Protein AF-F6R0X3-F1 (afdb_monomer_lite)

Sequence (182 aa):
MDVDGDGVISMYEMEFFYEDQMRKLEQLDIEPLPFEDCVCQMLDMVKPINRDHVTLKDLKQCKMAHVFFDTFFNVEKYLDNEQKDPFAPQKDADALLNEPSDWEKYAADEYEVLVAEEQANDHQMSLDMSYDDDIDPLLEVELKNLGLNQDRPLAEEKENNNVLETGDILEKNAEVAKGLTT

Organism: Ciona intestinalis (NCBI:txid7719)

Foldsee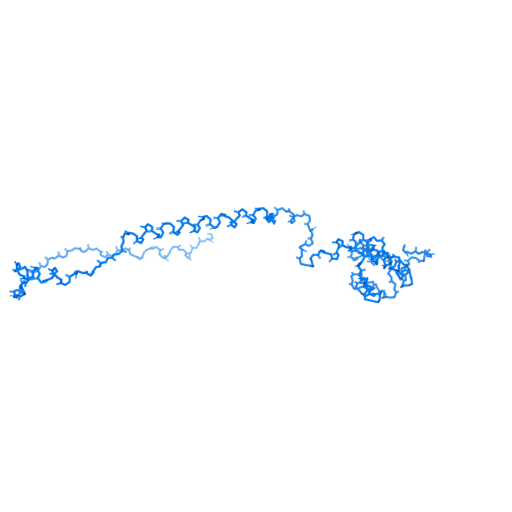k 3Di:
DPPVPPQKAFLVNLVVLQVVLCVVCVVVVHHDDDSVVVLVVLCVQLVAPDSRIHGPVSCVVSVVVVQVVCNRHNNVVVVVVVPDDPPPPPPPVPVPPDDDDPVSVVVVVVVVVVVVVVVVVVVVVVVVPDDDPDDDVVVVVVCVVVVPDDDDDDDDDDDDDDDDDDDDDDPDPPPPPPDDPD

Secondary structure (DSSP, 8-state):
--SS-SSEEEHHHHHHHHHHHHHHHHHTT--PPPHHHHHHHHHHHH--SSTTEEEHHHHHHHS-HHHHHHHHH-HHHHHHHHTS-TTSPP--TTGGGSSPPHHHHHHHHHHHHHHHHHHHHHHHHHHTTS------HHHHHHHHHTT----------------------SSSSSSSTTS---

Radius of gyration: 41.95 Å; chains: 1; bounding box: 46×71×115 Å

InterPro domains:
  IPR002048 EF-hand domain [PS50222] (1-24)
  IPR011992 EF-hand domain pair [SSF47473] (1-83)
  IPR018247 EF-Hand 1, calcium-binding site [PS00018] (2-14)

pLDDT: mean 73.91, std 21.57, range [31.56, 96.5]

Structure (mmCIF, N/CA/C/O backbone):
data_AF-F6R0X3-F1
#
_entry.id   AF-F6R0X3-F1
#
loop_
_atom_site.group_PDB
_atom_site.id
_atom_site.type_symbol
_atom_site.label_atom_id
_atom_site.label_alt_id
_atom_site.label_comp_id
_atom_site.label_asym_id
_atom_site.label_entity_id
_atom_site.label_seq_id
_atom_site.pdbx_PDB_ins_code
_atom_site.Cartn_x
_atom_site.Cartn_y
_atom_site.Cartn_z
_atom_site.occupancy
_atom_site.B_iso_or_equiv
_atom_site.auth_seq_id
_atom_site.auth_comp_id
_atom_site.auth_asym_id
_atom_site.auth_atom_id
_atom_site.pdbx_PDB_model_num
ATOM 1 N N . MET A 1 1 ? 3.182 -0.615 14.603 1.00 90.50 1 MET A N 1
ATOM 2 C CA . MET A 1 1 ? 2.080 0.048 13.882 1.00 90.50 1 MET A CA 1
ATOM 3 C C . MET A 1 1 ? 1.091 0.586 14.879 1.00 90.50 1 MET A C 1
ATOM 5 O O . MET A 1 1 ? 0.871 1.774 14.841 1.00 90.50 1 MET A O 1
ATOM 9 N N . ASP A 1 2 ? 0.600 -0.245 15.792 1.00 94.00 2 ASP A N 1
ATOM 10 C CA . ASP A 1 2 ? -0.019 0.224 17.034 1.00 94.00 2 ASP A CA 1
ATOM 11 C C . ASP A 1 2 ? 1.092 0.781 17.957 1.00 94.00 2 ASP A C 1
ATOM 13 O O . ASP A 1 2 ? 1.984 0.031 18.374 1.00 94.00 2 ASP A O 1
ATOM 17 N N . VAL A 1 3 ? 1.158 2.106 18.106 1.00 93.38 3 VAL A N 1
ATOM 18 C CA . VAL A 1 3 ? 2.207 2.843 18.836 1.00 93.38 3 VAL A CA 1
ATOM 19 C C . VAL A 1 3 ? 1.820 3.032 20.298 1.00 93.38 3 VAL A C 1
ATOM 21 O O . VAL A 1 3 ? 2.700 3.017 21.165 1.00 93.38 3 VAL A O 1
ATOM 24 N N . ASP A 1 4 ? 0.532 3.209 20.579 1.00 94.56 4 ASP A N 1
ATOM 25 C CA . ASP A 1 4 ? 0.020 3.422 21.932 1.00 94.56 4 ASP A CA 1
ATOM 26 C C . ASP A 1 4 ? -0.379 2.117 22.649 1.00 94.56 4 ASP A C 1
ATOM 28 O O . ASP A 1 4 ? -0.480 2.092 23.881 1.00 94.56 4 ASP A O 1
ATOM 32 N N . GLY A 1 5 ? -0.464 1.010 21.914 1.00 94.44 5 GLY A N 1
ATOM 33 C CA . GLY A 1 5 ? -0.709 -0.335 22.417 1.00 94.44 5 GLY A CA 1
ATOM 34 C C . GLY A 1 5 ? -2.171 -0.597 22.765 1.00 94.44 5 GLY A C 1
ATOM 35 O O . GLY A 1 5 ? -2.436 -1.472 23.599 1.00 94.44 5 GLY A O 1
ATOM 36 N N . ASP A 1 6 ? -3.112 0.161 22.201 1.00 94.94 6 ASP A N 1
ATOM 37 C CA . ASP A 1 6 ? -4.539 0.030 22.498 1.00 94.94 6 ASP A CA 1
ATOM 38 C C . ASP A 1 6 ? -5.213 -1.161 21.776 1.00 94.94 6 ASP A C 1
ATOM 40 O O . ASP A 1 6 ? -6.348 -1.542 22.092 1.00 94.94 6 ASP A O 1
ATOM 44 N N . GLY A 1 7 ? -4.474 -1.832 20.885 1.00 94.00 7 GLY A N 1
ATOM 45 C CA . GLY A 1 7 ? -4.904 -3.008 20.138 1.00 94.00 7 GLY A CA 1
ATOM 46 C C . GLY A 1 7 ? -5.628 -2.686 18.831 1.00 94.00 7 GLY A C 1
ATOM 47 O O . GLY A 1 7 ? -6.086 -3.619 18.149 1.00 94.00 7 GLY A O 1
ATOM 48 N N . VAL A 1 8 ? -5.729 -1.408 18.469 1.00 96.06 8 VAL A N 1
ATOM 49 C CA . VAL A 1 8 ? -6.211 -0.950 17.172 1.00 96.06 8 VAL A CA 1
ATOM 50 C C . VAL A 1 8 ? -5.117 -0.164 16.450 1.00 96.06 8 VAL A C 1
ATOM 52 O O . VAL A 1 8 ? -4.125 0.250 17.023 1.00 96.06 8 VAL A O 1
ATOM 55 N N . ILE A 1 9 ? -5.253 -0.048 15.135 1.00 96.50 9 ILE A N 1
ATOM 56 C CA . ILE A 1 9 ? -4.431 0.830 14.310 1.00 96.50 9 ILE A CA 1
ATOM 57 C C . ILE A 1 9 ? -5.375 1.910 13.808 1.00 96.50 9 ILE A C 1
ATOM 59 O O . ILE A 1 9 ? -6.241 1.649 12.964 1.00 96.50 9 ILE A O 1
ATOM 63 N N . SER A 1 10 ? -5.244 3.096 14.378 1.00 95.62 10 SER A N 1
ATOM 64 C CA . SER A 1 10 ? -6.018 4.281 14.030 1.00 95.62 10 SER A CA 1
ATOM 65 C C . SER A 1 10 ? -5.524 4.923 12.729 1.00 95.62 10 SER A C 1
ATOM 67 O O . SER A 1 10 ? -4.414 4.661 12.260 1.00 95.62 10 SER A O 1
ATOM 69 N N . MET A 1 11 ? -6.335 5.817 12.153 1.00 94.06 11 MET A N 1
ATOM 70 C CA . MET A 1 11 ? -5.917 6.609 10.988 1.00 94.06 11 MET A CA 1
ATOM 71 C C . MET A 1 11 ? -4.664 7.442 11.269 1.00 94.06 11 MET A C 1
ATOM 73 O O . MET A 1 11 ? -3.799 7.535 10.409 1.00 94.06 11 MET A O 1
ATOM 77 N N . TYR A 1 12 ? -4.534 7.988 12.480 1.00 95.50 12 TYR A N 1
ATOM 78 C CA . TYR A 1 12 ? -3.374 8.793 12.866 1.00 95.50 12 TYR A CA 1
ATOM 79 C C . TYR A 1 12 ? -2.074 7.987 12.844 1.00 95.50 12 TYR A C 1
ATOM 81 O O . TYR A 1 12 ? -1.038 8.483 12.414 1.00 95.50 12 TYR A O 1
ATOM 89 N N . GLU A 1 13 ? -2.115 6.731 13.284 1.00 96.19 13 GLU A N 1
ATOM 90 C CA . GLU A 1 13 ? -0.934 5.869 13.251 1.00 96.19 13 GLU A CA 1
ATOM 91 C C . GLU A 1 13 ? -0.590 5.454 11.825 1.00 96.19 13 GLU A C 1
ATOM 93 O O . GLU A 1 13 ? 0.583 5.441 11.460 1.00 96.19 13 GLU A O 1
ATOM 98 N N . MET A 1 14 ? -1.599 5.157 10.998 1.00 95.44 14 MET A N 1
ATOM 99 C CA . MET A 1 14 ? -1.383 4.901 9.572 1.00 95.44 14 MET A CA 1
ATOM 100 C C . MET A 1 14 ? -0.731 6.105 8.887 1.00 95.44 14 MET A C 1
ATOM 102 O O . MET A 1 14 ? 0.240 5.920 8.158 1.00 95.44 14 MET A O 1
ATOM 106 N N . GLU A 1 15 ? -1.217 7.319 9.155 1.00 95.38 15 GLU A N 1
ATOM 107 C CA . GLU A 1 15 ? -0.666 8.567 8.613 1.00 95.38 15 GLU A CA 1
ATOM 108 C C . GLU A 1 15 ? 0.786 8.754 9.049 1.00 95.38 15 GLU A C 1
ATOM 110 O O . GLU A 1 15 ? 1.662 8.931 8.208 1.00 95.38 15 GLU A O 1
ATOM 115 N N . PHE A 1 16 ? 1.063 8.581 10.344 1.00 95.56 16 PHE A N 1
ATOM 116 C CA . PHE A 1 16 ? 2.407 8.692 10.904 1.00 95.56 16 PHE A CA 1
ATOM 117 C C . PHE A 1 16 ? 3.426 7.774 10.207 1.00 95.56 16 PHE A C 1
ATOM 119 O O . PHE A 1 16 ? 4.525 8.207 9.866 1.00 95.56 16 PHE A O 1
ATOM 126 N N . PHE A 1 17 ? 3.084 6.502 9.970 1.00 95.50 17 PHE A N 1
ATOM 127 C CA . PHE A 1 17 ? 3.981 5.592 9.245 1.00 95.50 17 PHE A CA 1
ATOM 128 C C . PHE A 1 17 ? 4.054 5.918 7.747 1.00 95.50 17 PHE A C 1
ATOM 130 O O . PHE A 1 17 ? 5.119 5.783 7.138 1.00 95.50 17 PHE A O 1
ATOM 137 N N . TYR A 1 18 ? 2.947 6.365 7.150 1.00 96.12 18 TYR A N 1
ATOM 138 C CA . TYR A 1 18 ? 2.904 6.696 5.732 1.00 96.12 18 TYR A CA 1
ATOM 139 C C . TYR A 1 18 ? 3.712 7.953 5.394 1.00 96.12 18 TYR A C 1
ATOM 141 O O . TYR A 1 18 ? 4.392 7.960 4.372 1.00 96.12 18 TYR A O 1
ATOM 149 N N . GLU A 1 19 ? 3.750 8.967 6.262 1.00 95.31 19 GLU A N 1
ATOM 150 C CA . GLU A 1 19 ? 4.608 10.151 6.089 1.00 95.31 19 GLU A CA 1
ATOM 151 C C . GLU A 1 19 ? 6.090 9.768 5.913 1.00 95.31 19 GLU A C 1
ATOM 153 O O . GLU A 1 19 ? 6.797 10.300 5.051 1.00 95.31 19 GLU A O 1
ATOM 158 N N . ASP A 1 20 ? 6.576 8.800 6.694 1.00 94.62 20 ASP A N 1
ATOM 159 C CA . ASP A 1 20 ? 7.933 8.266 6.556 1.00 94.62 20 ASP A CA 1
ATOM 160 C C . ASP A 1 20 ? 8.137 7.540 5.222 1.00 94.62 20 ASP A C 1
ATOM 162 O O . ASP A 1 20 ? 9.209 7.647 4.620 1.00 94.62 20 ASP A O 1
ATOM 166 N N . GLN A 1 21 ? 7.130 6.803 4.748 1.00 94.00 21 GLN A N 1
ATOM 167 C CA . GLN A 1 21 ? 7.171 6.141 3.442 1.00 94.00 21 GLN A CA 1
ATOM 168 C C . GLN A 1 21 ? 7.169 7.137 2.288 1.00 94.00 21 GLN A C 1
ATOM 170 O O . GLN A 1 21 ? 7.978 6.978 1.375 1.00 94.00 21 GLN A O 1
ATOM 175 N N . MET A 1 22 ? 6.338 8.180 2.349 1.00 94.69 22 MET A N 1
ATOM 176 C CA . MET A 1 22 ? 6.299 9.245 1.346 1.00 94.69 22 MET A CA 1
ATOM 177 C C . MET A 1 22 ? 7.680 9.880 1.180 1.00 94.69 22 MET A C 1
ATOM 179 O O . MET A 1 22 ? 8.201 9.930 0.071 1.00 94.69 22 MET A O 1
ATOM 183 N N . ARG A 1 23 ? 8.344 10.237 2.289 1.00 94.88 23 ARG A N 1
ATOM 184 C CA . ARG A 1 23 ? 9.701 10.811 2.250 1.00 94.88 23 ARG A CA 1
ATOM 185 C C . ARG A 1 23 ? 10.737 9.891 1.606 1.00 94.88 23 ARG A C 1
ATOM 187 O O . ARG A 1 23 ? 11.703 10.377 1.021 1.00 94.88 23 ARG A O 1
ATOM 194 N N . LYS A 1 24 ? 10.594 8.571 1.743 1.00 95.25 24 LYS A N 1
ATOM 195 C CA . LYS A 1 24 ? 11.496 7.607 1.095 1.00 95.25 24 LYS A CA 1
ATOM 196 C C . LYS A 1 24 ? 11.166 7.421 -0.388 1.00 95.25 24 LYS A C 1
ATOM 198 O O . LYS A 1 24 ? 12.091 7.258 -1.172 1.00 95.25 24 LYS A O 1
ATOM 203 N N . LEU A 1 25 ? 9.889 7.455 -0.770 1.00 94.62 25 LEU A N 1
ATOM 204 C CA . LEU A 1 25 ? 9.464 7.422 -2.174 1.00 94.62 25 LEU A CA 1
ATOM 205 C C . LEU A 1 25 ? 9.959 8.666 -2.924 1.00 94.62 25 LEU A C 1
ATOM 207 O O . LEU A 1 25 ? 10.553 8.536 -3.990 1.00 94.62 25 LEU A O 1
ATOM 211 N N . GLU A 1 26 ? 9.852 9.842 -2.304 1.00 94.44 26 GLU A N 1
ATOM 212 C CA . GLU A 1 26 ? 10.394 11.096 -2.841 1.00 94.44 26 GLU A CA 1
ATOM 213 C C . GLU A 1 26 ? 11.915 11.032 -3.059 1.00 94.44 26 GLU A C 1
ATOM 215 O O . GLU A 1 26 ? 12.422 11.552 -4.047 1.00 94.44 26 GLU A O 1
ATOM 220 N N . GLN A 1 27 ? 12.667 10.352 -2.183 1.00 95.38 27 GLN A N 1
ATOM 221 C CA . GLN A 1 27 ? 14.116 10.148 -2.362 1.00 95.38 27 GLN A CA 1
ATOM 222 C C . GLN A 1 27 ? 14.467 9.253 -3.557 1.00 95.38 27 GLN A C 1
ATOM 224 O O . GLN A 1 27 ? 15.610 9.273 -4.015 1.00 95.38 27 GLN A O 1
ATOM 229 N N . LEU A 1 28 ? 13.510 8.459 -4.037 1.00 94.44 28 LEU A N 1
ATOM 230 C CA . LEU A 1 28 ? 13.642 7.614 -5.220 1.00 94.44 28 LEU A CA 1
ATOM 231 C C . LEU A 1 28 ? 13.089 8.297 -6.486 1.00 94.44 28 LEU A C 1
ATOM 233 O O . LEU A 1 28 ? 12.993 7.632 -7.514 1.00 94.44 28 LEU A O 1
ATOM 237 N N . ASP A 1 29 ? 12.731 9.590 -6.421 1.00 94.88 29 ASP A N 1
ATOM 238 C CA . ASP A 1 29 ? 12.015 10.330 -7.476 1.00 94.88 29 ASP A CA 1
ATOM 239 C C . ASP A 1 29 ? 10.678 9.665 -7.877 1.00 94.88 29 ASP A C 1
ATOM 241 O O . ASP A 1 29 ? 10.234 9.738 -9.024 1.00 94.88 29 ASP A O 1
ATOM 245 N N . ILE A 1 30 ? 10.013 9.008 -6.919 1.00 93.25 30 ILE A N 1
ATOM 246 C CA . ILE A 1 30 ? 8.685 8.412 -7.099 1.00 93.25 30 ILE A CA 1
ATOM 247 C C . ILE A 1 30 ? 7.662 9.303 -6.401 1.00 93.25 30 ILE A C 1
ATOM 249 O O . ILE A 1 30 ? 7.764 9.543 -5.199 1.00 93.25 30 ILE A O 1
ATOM 253 N N . GLU A 1 31 ? 6.660 9.770 -7.145 1.00 93.00 31 GLU A N 1
ATOM 254 C CA . GLU A 1 31 ? 5.552 10.544 -6.585 1.00 93.00 31 GLU A CA 1
ATOM 255 C C . GLU A 1 31 ? 4.657 9.624 -5.734 1.00 93.00 31 GLU A C 1
ATOM 257 O O . GLU A 1 31 ? 4.073 8.675 -6.268 1.00 93.00 31 GLU A O 1
ATOM 262 N N . PRO A 1 32 ? 4.564 9.846 -4.410 1.00 91.31 32 PRO A N 1
ATOM 263 C CA . PRO A 1 32 ? 3.716 9.029 -3.558 1.00 91.31 32 PRO A CA 1
ATOM 264 C C . PRO A 1 32 ? 2.234 9.344 -3.778 1.00 91.31 32 PRO A C 1
ATOM 266 O O . PRO A 1 32 ? 1.844 10.488 -4.014 1.00 91.31 32 PRO A O 1
ATOM 269 N N . LEU A 1 33 ? 1.393 8.323 -3.620 1.00 92.12 33 LEU A N 1
ATOM 270 C CA . LEU A 1 33 ? -0.056 8.486 -3.602 1.00 92.12 33 LEU A CA 1
ATOM 271 C C . LEU A 1 33 ? -0.482 9.336 -2.381 1.00 92.12 33 LEU A C 1
ATOM 273 O O . LEU A 1 33 ? 0.119 9.204 -1.312 1.00 92.12 33 LEU A O 1
ATOM 277 N N . PRO A 1 34 ? -1.523 10.185 -2.477 1.00 95.00 34 PRO A N 1
ATOM 278 C CA . PRO A 1 34 ? -2.079 10.858 -1.308 1.00 95.00 34 PRO A CA 1
ATOM 279 C C . PRO A 1 34 ? -2.533 9.860 -0.232 1.00 95.00 34 PRO A C 1
ATOM 281 O O . PRO A 1 34 ? -3.075 8.795 -0.536 1.00 95.00 34 PRO A O 1
ATOM 284 N N . PHE A 1 35 ? -2.360 10.224 1.042 1.00 95.19 35 PHE A N 1
ATOM 285 C CA . PHE A 1 35 ? -2.713 9.361 2.175 1.00 95.19 35 PHE A CA 1
ATOM 286 C C . PHE A 1 35 ? -4.180 8.906 2.148 1.00 95.19 35 PHE A C 1
ATOM 288 O O . PHE A 1 35 ? -4.461 7.736 2.402 1.00 95.19 35 PHE A O 1
ATOM 295 N N . GLU A 1 36 ? -5.105 9.805 1.797 1.00 95.44 36 GLU A N 1
ATOM 296 C CA . GLU A 1 36 ? -6.541 9.503 1.726 1.00 95.44 36 GLU A CA 1
ATOM 297 C C . GLU A 1 36 ? -6.839 8.349 0.754 1.00 95.44 36 GLU A C 1
ATOM 299 O O . GLU A 1 36 ? -7.589 7.430 1.094 1.00 95.44 36 GLU A O 1
ATOM 304 N N . ASP A 1 37 ? -6.199 8.353 -0.417 1.00 95.56 37 ASP A N 1
ATOM 305 C CA . ASP A 1 37 ? -6.369 7.318 -1.439 1.00 95.56 37 ASP A CA 1
ATOM 306 C C . ASP A 1 37 ? -5.699 6.001 -1.014 1.00 95.56 37 ASP A C 1
ATOM 308 O O . ASP A 1 37 ? -6.299 4.926 -1.128 1.00 95.56 37 ASP A O 1
ATOM 312 N N . CYS A 1 38 ? -4.489 6.082 -0.447 1.00 94.31 38 CYS A N 1
ATOM 313 C CA . CYS A 1 38 ? -3.752 4.931 0.082 1.00 94.31 38 CYS A CA 1
ATOM 314 C C . CYS A 1 38 ? -4.552 4.207 1.173 1.00 94.31 38 CYS A C 1
ATOM 316 O O . CYS A 1 38 ? -4.753 2.991 1.122 1.00 94.31 38 CYS A O 1
ATOM 318 N N . VAL A 1 39 ? -5.079 4.951 2.146 1.00 95.00 39 VAL A N 1
ATOM 319 C CA . VAL A 1 39 ? -5.892 4.379 3.222 1.00 95.00 39 VAL A CA 1
ATOM 320 C C . VAL A 1 39 ? -7.168 3.768 2.678 1.00 95.00 39 VAL A C 1
ATOM 322 O O . VAL A 1 39 ? -7.520 2.668 3.099 1.00 95.00 39 VAL A O 1
ATOM 325 N N . CYS A 1 40 ? -7.844 4.410 1.724 1.00 95.25 40 CYS A N 1
ATOM 326 C CA . CYS A 1 40 ? -9.015 3.813 1.089 1.00 95.25 40 CYS A CA 1
ATOM 327 C C . CYS A 1 40 ? -8.683 2.446 0.471 1.00 95.25 40 CYS A C 1
ATOM 329 O O . CYS A 1 40 ? -9.372 1.466 0.762 1.00 95.25 40 CYS A O 1
ATOM 331 N N . GLN A 1 41 ? -7.589 2.351 -0.294 1.00 94.50 41 GLN A N 1
ATOM 332 C CA . GLN A 1 41 ? -7.120 1.093 -0.883 1.00 94.50 41 GLN A CA 1
ATOM 333 C C . GLN A 1 41 ? -6.823 0.037 0.195 1.00 94.50 41 GLN A C 1
ATOM 335 O O . GLN A 1 41 ? -7.236 -1.122 0.078 1.00 94.50 41 GLN A O 1
ATOM 340 N N . MET A 1 42 ? -6.149 0.429 1.279 1.00 95.12 42 MET A N 1
ATOM 341 C CA . MET A 1 42 ? -5.819 -0.478 2.380 1.00 95.12 42 MET A CA 1
ATOM 342 C C . MET A 1 42 ? -7.065 -0.951 3.137 1.00 95.12 42 MET A C 1
ATOM 344 O O . MET A 1 42 ? -7.177 -2.136 3.457 1.00 95.12 42 MET A O 1
ATOM 348 N N . LEU A 1 43 ? -8.037 -0.073 3.386 1.00 95.25 43 LEU A N 1
ATOM 349 C CA . LEU A 1 43 ? -9.295 -0.424 4.049 1.00 95.25 43 LEU A CA 1
ATOM 350 C C . LEU A 1 43 ? -10.178 -1.314 3.177 1.00 95.25 43 LEU A C 1
ATOM 352 O O . LEU A 1 43 ? -10.834 -2.214 3.701 1.00 95.25 43 LEU A O 1
ATOM 356 N N . ASP A 1 44 ? -10.187 -1.108 1.863 1.00 94.50 44 ASP A N 1
ATOM 357 C CA . ASP A 1 44 ? -10.929 -1.960 0.935 1.00 94.50 44 ASP A CA 1
ATOM 358 C C . ASP A 1 44 ? -10.302 -3.356 0.810 1.00 94.50 44 ASP A C 1
ATOM 360 O O . ASP A 1 44 ? -11.025 -4.344 0.638 1.00 94.50 44 ASP A O 1
ATOM 364 N N . MET A 1 45 ? -8.978 -3.464 0.967 1.00 93.94 45 MET A N 1
ATOM 365 C CA . MET A 1 45 ? -8.270 -4.742 1.049 1.00 93.94 45 MET A CA 1
ATOM 366 C C . MET A 1 45 ? -8.508 -5.452 2.391 1.00 93.94 45 MET A C 1
ATOM 368 O O . MET A 1 45 ? -8.797 -6.650 2.417 1.00 93.94 45 MET A O 1
ATOM 372 N N . VAL A 1 46 ? -8.381 -4.738 3.513 1.00 94.62 46 VAL A N 1
ATOM 373 C CA . VAL A 1 46 ? -8.488 -5.319 4.862 1.00 94.62 46 VAL A CA 1
ATOM 374 C C . VAL A 1 46 ? -9.940 -5.607 5.250 1.00 94.62 46 VAL A C 1
ATOM 376 O O . VAL A 1 46 ? -10.201 -6.600 5.927 1.00 94.62 46 VAL A O 1
ATOM 379 N N . LYS A 1 47 ? -10.884 -4.774 4.795 1.00 94.88 47 LYS A N 1
ATOM 380 C CA . LYS A 1 47 ? -12.321 -4.820 5.119 1.00 94.88 47 LYS A CA 1
ATOM 381 C C . LYS A 1 47 ? -12.581 -4.955 6.626 1.00 94.88 47 LYS A C 1
ATOM 383 O O . LYS A 1 47 ? -13.229 -5.921 7.041 1.00 94.88 47 LYS A O 1
ATOM 388 N N . PRO A 1 48 ? -12.077 -4.019 7.452 1.00 94.31 48 PRO A N 1
ATOM 389 C CA . PRO A 1 48 ? -12.248 -4.103 8.895 1.00 94.31 48 PRO A CA 1
ATOM 390 C C . PRO A 1 48 ? -13.724 -4.004 9.289 1.00 94.31 48 PRO A C 1
ATOM 392 O O . PRO A 1 48 ? -14.541 -3.416 8.575 1.00 94.31 48 PRO A O 1
ATOM 395 N N . ILE A 1 49 ? -14.063 -4.561 10.456 1.00 92.56 49 ILE A N 1
ATOM 396 C CA . ILE A 1 49 ? -15.432 -4.494 10.998 1.00 92.56 49 ILE A CA 1
ATOM 397 C C . ILE A 1 49 ? -15.877 -3.033 11.189 1.00 92.56 49 ILE A C 1
ATOM 399 O O . ILE A 1 49 ? -17.026 -2.699 10.903 1.00 92.56 49 ILE A O 1
ATOM 403 N N . ASN A 1 50 ? -14.959 -2.169 11.631 1.00 91.00 50 ASN A N 1
ATOM 404 C CA . ASN A 1 50 ? -15.156 -0.727 11.753 1.00 91.00 50 ASN A CA 1
ATOM 405 C C . ASN A 1 50 ? -14.190 -0.016 10.801 1.00 91.00 50 ASN A C 1
ATOM 407 O O . ASN A 1 50 ? -13.002 -0.305 10.828 1.00 91.00 50 ASN A O 1
ATOM 411 N N . ARG A 1 51 ? -14.662 0.927 9.976 1.00 90.38 51 ARG A N 1
ATOM 412 C CA . ARG A 1 51 ? -13.790 1.616 9.004 1.00 90.38 51 ARG A CA 1
ATOM 413 C C . ARG A 1 51 ? -12.809 2.611 9.626 1.00 90.38 51 ARG A C 1
ATOM 415 O O . ARG A 1 51 ? -11.836 2.949 8.971 1.00 90.38 51 ARG A O 1
ATOM 422 N N . ASP A 1 52 ? -13.039 3.039 10.864 1.00 90.31 52 ASP A N 1
ATOM 423 C CA . ASP A 1 52 ? -12.217 4.066 11.517 1.00 90.31 52 ASP A CA 1
ATOM 424 C C . ASP A 1 52 ? -10.883 3.526 12.063 1.00 90.31 52 ASP A C 1
ATOM 426 O O . ASP A 1 52 ? -9.982 4.303 12.374 1.00 90.31 52 ASP A O 1
ATOM 430 N N . HIS A 1 53 ? -10.756 2.203 12.215 1.00 92.81 53 HIS A N 1
ATOM 431 C CA . HIS A 1 53 ? -9.555 1.561 12.744 1.00 92.81 53 HIS A CA 1
ATOM 432 C C . HIS A 1 53 ? -9.420 0.119 12.258 1.00 92.81 53 HIS A C 1
ATOM 434 O O . HIS A 1 53 ? -10.403 -0.566 11.984 1.00 92.81 53 HIS A O 1
ATOM 440 N N . VAL A 1 54 ? -8.188 -0.374 12.223 1.00 96.25 54 VAL A N 1
ATOM 441 C CA . VAL A 1 54 ? -7.880 -1.755 11.845 1.00 96.25 54 VAL A CA 1
ATOM 442 C C . VAL A 1 54 ? -7.404 -2.522 13.069 1.00 96.25 54 VAL A C 1
ATOM 444 O O . VAL A 1 54 ? -6.463 -2.113 13.737 1.00 96.25 54 VAL A O 1
ATOM 447 N N . THR A 1 55 ? -8.020 -3.663 13.366 1.00 96.38 55 THR A N 1
ATOM 448 C CA . THR A 1 55 ? -7.575 -4.529 14.464 1.00 96.38 55 THR A CA 1
ATOM 449 C C . THR A 1 55 ? -6.683 -5.660 13.962 1.00 96.38 55 THR A C 1
ATOM 451 O O . THR A 1 55 ? -6.719 -6.063 12.794 1.00 96.38 55 THR A O 1
ATOM 454 N N . LEU A 1 56 ? -5.947 -6.293 14.880 1.00 95.19 56 LEU A N 1
ATOM 455 C CA . LEU A 1 56 ? -5.201 -7.518 14.571 1.00 95.19 56 LEU A CA 1
ATOM 456 C C . LEU A 1 56 ? -6.106 -8.635 14.017 1.00 95.19 56 LEU A C 1
ATOM 458 O O . LEU A 1 56 ? -5.657 -9.478 13.237 1.00 95.19 56 LEU A O 1
ATOM 462 N N . LYS A 1 57 ? -7.377 -8.673 14.432 1.00 95.44 57 LYS A N 1
ATOM 463 C CA . LYS A 1 57 ? -8.342 -9.660 13.942 1.00 95.44 57 LYS A CA 1
ATOM 464 C C . LYS A 1 57 ? -8.657 -9.428 12.465 1.00 95.44 57 LYS A C 1
ATOM 466 O O . LYS A 1 57 ? -8.667 -10.405 11.719 1.00 95.44 57 LYS A O 1
ATOM 471 N N . ASP A 1 58 ? -8.850 -8.177 12.055 1.00 95.62 58 ASP A N 1
ATOM 472 C CA . ASP A 1 58 ? -9.144 -7.816 10.662 1.00 95.62 58 ASP A CA 1
ATOM 473 C C . ASP A 1 58 ? -7.969 -8.197 9.748 1.00 95.62 58 ASP A C 1
ATOM 475 O O . ASP A 1 58 ? -8.147 -8.899 8.751 1.00 95.62 58 ASP A O 1
ATOM 479 N N . LEU A 1 59 ? -6.739 -7.873 10.164 1.00 94.81 59 LEU A N 1
ATOM 480 C CA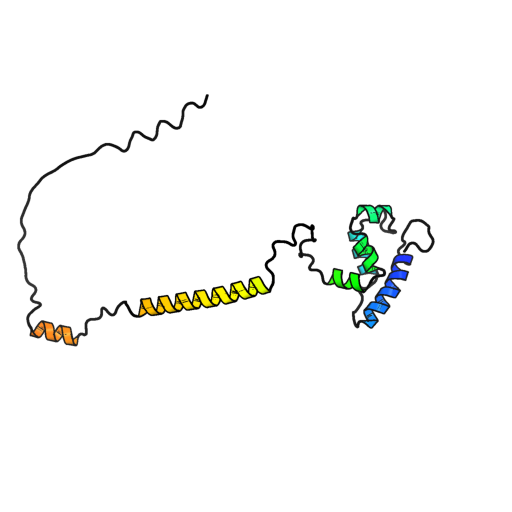 . LEU A 1 59 ? -5.519 -8.249 9.437 1.00 94.81 59 LEU A CA 1
ATOM 481 C C . LEU A 1 59 ? -5.357 -9.771 9.297 1.00 94.81 59 LEU A C 1
ATOM 483 O O . LEU A 1 59 ? -4.946 -10.276 8.253 1.00 94.81 59 LEU A O 1
ATOM 487 N N . LYS A 1 60 ? -5.713 -10.544 10.329 1.00 93.31 60 LYS A N 1
ATOM 488 C CA . LYS A 1 60 ? -5.691 -12.014 10.247 1.00 93.31 60 LYS A CA 1
ATOM 489 C C . LYS A 1 60 ? -6.762 -12.570 9.307 1.00 93.31 60 LYS A C 1
ATOM 491 O O . LYS A 1 60 ? -6.558 -13.636 8.729 1.00 93.31 60 LYS A O 1
ATOM 496 N N . GLN A 1 61 ? -7.896 -11.888 9.167 1.00 93.25 61 GLN A N 1
ATOM 497 C CA . GLN A 1 61 ? -9.007 -12.330 8.325 1.00 93.25 61 GLN A CA 1
ATOM 498 C C . GLN A 1 61 ? -8.791 -12.011 6.844 1.00 93.25 61 GLN A C 1
ATOM 500 O O . GLN A 1 61 ? -9.161 -12.832 6.004 1.00 93.25 61 GLN A O 1
ATOM 505 N N . CYS A 1 62 ? -8.162 -10.878 6.517 1.00 92.31 62 CYS A N 1
ATOM 506 C CA . CYS A 1 62 ? -7.976 -10.459 5.127 1.00 92.31 62 CYS A CA 1
ATOM 507 C C . CYS A 1 62 ? -6.961 -11.315 4.350 1.00 92.31 62 CYS A C 1
ATOM 509 O O . CYS A 1 62 ? -6.959 -11.287 3.124 1.00 92.31 62 CYS A O 1
ATOM 511 N N . LYS A 1 63 ? -6.093 -12.077 5.040 1.00 90.19 63 LYS A N 1
ATOM 512 C CA . LYS A 1 63 ? -4.995 -12.901 4.472 1.00 90.19 63 LYS A CA 1
ATOM 513 C C . LYS A 1 63 ? -3.947 -12.128 3.650 1.00 90.19 63 LYS A C 1
ATOM 515 O O . LYS A 1 63 ? -2.941 -12.706 3.255 1.00 90.19 63 LYS A O 1
ATOM 520 N N . MET A 1 64 ? -4.128 -10.821 3.482 1.00 90.06 64 MET A N 1
ATOM 521 C CA . MET A 1 64 ? -3.255 -9.908 2.741 1.00 90.06 64 MET A CA 1
ATOM 522 C C . MET A 1 64 ? -2.539 -8.915 3.671 1.00 90.06 64 MET A C 1
ATOM 524 O O . MET A 1 64 ? -2.082 -7.864 3.238 1.00 90.06 64 MET A O 1
ATOM 528 N N . ALA A 1 65 ? -2.402 -9.249 4.962 1.00 93.00 65 ALA A N 1
ATOM 529 C CA . ALA A 1 65 ? -1.744 -8.386 5.949 1.00 93.00 65 ALA A CA 1
ATOM 530 C C . ALA A 1 65 ? -0.300 -8.015 5.575 1.00 93.00 65 ALA A C 1
ATOM 532 O O . ALA A 1 65 ? 0.174 -6.956 5.961 1.00 93.00 65 ALA A O 1
ATOM 533 N N . HIS A 1 66 ? 0.397 -8.871 4.823 1.00 92.94 66 HIS A N 1
ATOM 534 C CA . HIS A 1 66 ? 1.744 -8.575 4.339 1.00 92.94 66 HIS A CA 1
ATOM 535 C C . HIS A 1 66 ? 1.767 -7.345 3.421 1.00 92.94 66 HIS A C 1
ATOM 537 O O . HIS A 1 66 ? 2.613 -6.487 3.623 1.00 92.94 66 HIS A O 1
ATOM 543 N N . VAL A 1 67 ? 0.794 -7.210 2.508 1.00 93.25 67 VAL A N 1
ATOM 544 C CA . VAL A 1 67 ? 0.658 -6.026 1.643 1.00 93.25 67 VAL A CA 1
ATOM 545 C C . VAL A 1 67 ? 0.402 -4.785 2.489 1.00 93.25 67 VAL A C 1
ATOM 547 O O . VAL A 1 67 ? 1.094 -3.793 2.327 1.00 93.25 67 VAL A O 1
ATOM 550 N N . PHE A 1 68 ? -0.519 -4.873 3.455 1.00 95.19 68 PHE A N 1
ATOM 551 C CA . PHE A 1 68 ? -0.813 -3.767 4.371 1.00 95.19 68 PHE A CA 1
ATOM 552 C C . PHE A 1 68 ? 0.451 -3.271 5.084 1.00 95.19 68 PHE A C 1
ATOM 554 O O . PHE A 1 68 ? 0.740 -2.080 5.106 1.00 95.19 68 PHE A O 1
ATOM 561 N N . PHE A 1 69 ? 1.239 -4.190 5.640 1.00 95.31 69 PHE A N 1
ATOM 562 C CA . PHE A 1 69 ? 2.483 -3.846 6.319 1.00 95.31 69 PHE A CA 1
ATOM 563 C C . PHE A 1 69 ? 3.548 -3.290 5.374 1.00 95.31 69 PHE A C 1
ATOM 565 O O . PHE A 1 69 ? 4.223 -2.319 5.722 1.00 95.31 69 PHE A O 1
ATOM 572 N N . ASP A 1 70 ? 3.686 -3.874 4.185 1.00 94.94 70 ASP A N 1
ATOM 573 C CA . ASP A 1 70 ? 4.678 -3.418 3.224 1.00 94.94 70 ASP A CA 1
ATOM 574 C C . ASP A 1 70 ? 4.369 -1.988 2.742 1.00 94.94 70 ASP A C 1
ATOM 576 O O . ASP A 1 70 ? 5.277 -1.155 2.708 1.00 94.94 70 ASP A O 1
ATOM 580 N N . THR A 1 71 ? 3.090 -1.650 2.530 1.00 94.50 71 THR A N 1
ATOM 581 C CA . THR A 1 71 ? 2.635 -0.293 2.185 1.00 94.50 71 THR A CA 1
ATOM 582 C C . THR A 1 71 ? 3.065 0.765 3.207 1.00 94.50 71 THR A C 1
ATOM 584 O O . THR A 1 71 ? 3.538 1.832 2.815 1.00 94.50 71 THR A O 1
ATOM 587 N N . PHE A 1 72 ? 2.956 0.486 4.511 1.00 94.88 72 PHE A N 1
ATOM 588 C CA . PHE A 1 72 ? 3.199 1.497 5.551 1.00 94.88 72 PHE A CA 1
ATOM 589 C C . PHE A 1 72 ? 4.651 1.633 6.013 1.00 94.88 72 PHE A C 1
ATOM 591 O O . PHE A 1 72 ? 4.984 2.659 6.594 1.00 94.88 72 PHE A O 1
ATOM 598 N N . PHE A 1 73 ? 5.540 0.659 5.800 1.00 92.88 73 PHE A N 1
ATOM 599 C CA . PHE A 1 73 ? 6.921 0.804 6.297 1.00 92.88 73 PHE A CA 1
ATOM 600 C C . PHE A 1 73 ? 8.015 0.105 5.486 1.00 92.88 73 PHE A C 1
ATOM 602 O O . PHE A 1 73 ? 9.188 0.187 5.869 1.00 92.88 73 PHE A O 1
ATOM 609 N N . ASN A 1 74 ? 7.682 -0.557 4.376 1.00 94.12 74 ASN A N 1
ATOM 610 C CA . ASN A 1 74 ? 8.651 -1.285 3.564 1.00 94.12 74 ASN A CA 1
ATOM 611 C C . ASN A 1 74 ? 8.584 -0.872 2.089 1.00 94.12 74 ASN A C 1
ATOM 613 O O . ASN A 1 74 ? 7.947 -1.530 1.272 1.00 94.12 74 ASN A O 1
ATOM 617 N N . VAL A 1 75 ? 9.282 0.216 1.745 1.00 92.25 75 VAL A N 1
ATOM 618 C CA . VAL A 1 75 ? 9.307 0.773 0.377 1.00 92.25 75 VAL A CA 1
ATOM 619 C C . VAL A 1 75 ? 9.694 -0.261 -0.671 1.00 92.25 75 VAL A C 1
ATOM 621 O O . VAL A 1 75 ? 9.039 -0.337 -1.701 1.00 92.25 75 VAL A O 1
ATOM 624 N N . GLU A 1 76 ? 10.732 -1.060 -0.415 1.00 92.00 76 GLU A N 1
ATOM 625 C CA . GLU A 1 76 ? 11.237 -2.028 -1.396 1.00 92.00 76 GLU A CA 1
ATOM 626 C C . GLU A 1 76 ? 10.134 -3.012 -1.801 1.00 92.00 76 GLU A C 1
ATOM 628 O O . GLU A 1 76 ? 9.813 -3.147 -2.979 1.00 92.00 76 GLU A O 1
ATOM 633 N N . LYS A 1 77 ? 9.470 -3.622 -0.813 1.00 92.69 77 LYS A N 1
ATOM 634 C CA . LYS A 1 77 ? 8.386 -4.573 -1.084 1.00 92.69 77 LYS A CA 1
ATOM 635 C C . LYS A 1 77 ? 7.094 -3.915 -1.550 1.00 92.69 77 LYS A C 1
ATOM 637 O O . LYS A 1 77 ? 6.336 -4.545 -2.283 1.00 92.69 77 LYS A O 1
ATOM 642 N N . TYR A 1 78 ? 6.833 -2.678 -1.132 1.00 91.94 78 TYR A N 1
ATOM 643 C CA . TYR A 1 78 ? 5.717 -1.895 -1.653 1.00 91.94 78 TYR A CA 1
ATOM 644 C C . TYR A 1 78 ? 5.861 -1.699 -3.167 1.00 91.94 78 TYR A C 1
ATOM 646 O O . TYR A 1 78 ? 4.930 -2.008 -3.905 1.00 91.94 78 TYR A O 1
ATOM 654 N N . LEU A 1 79 ? 7.046 -1.296 -3.641 1.00 91.00 79 LEU A N 1
ATOM 655 C CA . LEU A 1 79 ? 7.315 -1.119 -5.070 1.00 91.00 79 LEU A CA 1
ATOM 656 C C . LEU A 1 79 ? 7.222 -2.437 -5.846 1.00 91.00 79 LEU A C 1
ATOM 658 O O . LEU A 1 79 ? 6.610 -2.466 -6.911 1.00 91.00 79 LEU A O 1
ATOM 662 N N . ASP A 1 80 ? 7.747 -3.535 -5.295 1.00 88.44 80 ASP A N 1
ATOM 663 C CA . ASP A 1 80 ? 7.598 -4.868 -5.895 1.00 88.44 80 ASP A CA 1
ATOM 664 C C . ASP A 1 80 ? 6.123 -5.280 -6.047 1.00 88.44 80 ASP A C 1
ATOM 666 O O . ASP A 1 80 ? 5.766 -6.027 -6.961 1.00 88.44 80 ASP A O 1
ATOM 670 N N . ASN A 1 81 ? 5.262 -4.848 -5.122 1.00 85.44 81 ASN A N 1
ATOM 671 C CA . ASN A 1 81 ? 3.839 -5.163 -5.146 1.00 85.44 81 ASN A CA 1
ATOM 672 C C . ASN A 1 81 ? 3.051 -4.249 -6.093 1.00 85.44 81 ASN A C 1
ATOM 674 O O . ASN A 1 81 ? 2.159 -4.735 -6.777 1.00 85.44 81 ASN A O 1
ATOM 678 N N . GLU A 1 82 ? 3.395 -2.966 -6.170 1.00 85.19 82 GLU A N 1
ATOM 679 C CA . GLU A 1 82 ? 2.801 -2.009 -7.116 1.00 85.19 82 GLU A CA 1
ATOM 680 C C . GLU A 1 82 ? 3.156 -2.335 -8.574 1.00 85.19 82 GLU A C 1
ATOM 682 O O . GLU A 1 82 ? 2.352 -2.135 -9.479 1.00 85.19 82 GLU A O 1
ATOM 687 N N . GLN A 1 83 ? 4.352 -2.879 -8.814 1.00 82.56 83 GLN A N 1
ATOM 688 C CA . GLN A 1 83 ? 4.792 -3.295 -10.149 1.00 82.56 83 GLN A CA 1
ATOM 689 C C . GLN A 1 83 ? 4.273 -4.680 -10.557 1.00 82.56 83 GLN A C 1
ATOM 691 O O . GLN A 1 83 ? 4.434 -5.079 -11.714 1.00 82.56 83 GLN A O 1
ATOM 696 N N . LYS A 1 84 ? 3.661 -5.439 -9.637 1.00 79.81 84 LYS A N 1
ATOM 697 C CA . LYS A 1 84 ? 3.024 -6.712 -9.987 1.00 79.81 84 LYS A CA 1
ATOM 698 C C . LYS A 1 84 ? 1.747 -6.451 -10.768 1.00 79.81 84 LYS A C 1
ATOM 700 O O . LYS A 1 84 ? 0.851 -5.754 -10.305 1.00 79.81 84 LYS A O 1
ATOM 705 N N . ASP A 1 85 ? 1.651 -7.096 -11.925 1.00 65.81 85 ASP A N 1
ATOM 706 C CA . ASP A 1 85 ? 0.445 -7.080 -12.745 1.00 65.81 85 ASP A CA 1
ATOM 707 C C . ASP A 1 85 ? -0.767 -7.580 -11.919 1.00 65.81 85 ASP A C 1
ATOM 709 O O . ASP A 1 85 ? -0.709 -8.689 -11.375 1.00 65.81 85 ASP A O 1
ATOM 713 N N . PRO A 1 86 ? -1.869 -6.808 -11.818 1.00 62.19 86 PRO A N 1
ATOM 714 C CA . PRO A 1 86 ? -3.105 -7.228 -11.150 1.00 62.19 86 PRO A CA 1
ATOM 715 C C . PRO A 1 86 ? -3.710 -8.528 -11.701 1.00 62.19 86 PRO A C 1
ATOM 717 O O . PRO A 1 86 ? -4.484 -9.190 -11.008 1.00 62.19 86 PRO A O 1
ATOM 720 N N . PHE A 1 87 ? -3.379 -8.878 -12.945 1.00 59.91 87 PHE A N 1
ATOM 721 C CA . PHE A 1 87 ? -3.789 -10.101 -13.627 1.00 59.91 87 PHE A CA 1
ATOM 722 C C . PHE A 1 87 ? -2.700 -11.171 -13.642 1.00 59.91 87 PHE A C 1
ATOM 724 O O . PHE A 1 87 ? -2.984 -12.291 -14.079 1.00 59.91 87 PHE A O 1
ATOM 731 N N . ALA A 1 88 ? -1.487 -10.879 -13.148 1.00 62.19 88 ALA A N 1
ATOM 732 C CA . ALA A 1 88 ? -0.539 -11.947 -12.881 1.00 62.19 88 ALA A CA 1
ATOM 733 C C . ALA A 1 88 ? -1.223 -12.900 -11.899 1.00 62.19 88 ALA A C 1
ATOM 735 O O . ALA A 1 88 ? -1.714 -12.448 -10.855 1.00 62.19 88 ALA A O 1
ATOM 736 N N . PRO A 1 89 ? -1.294 -14.205 -12.213 1.00 54.25 89 PRO A N 1
ATOM 737 C CA . PRO A 1 89 ? -1.873 -15.160 -11.293 1.00 54.25 89 PRO A CA 1
ATOM 738 C C . PRO A 1 89 ? -1.177 -14.957 -9.950 1.00 54.25 89 PRO A C 1
ATOM 740 O O . PRO A 1 89 ? 0.059 -14.993 -9.879 1.00 54.25 89 PRO A O 1
ATOM 743 N N . GLN A 1 90 ? -1.959 -14.685 -8.890 1.00 56.09 90 GLN A N 1
ATOM 744 C CA . GLN A 1 90 ? -1.433 -14.814 -7.536 1.00 56.09 90 GLN A CA 1
ATOM 745 C C . GLN A 1 90 ? -0.719 -16.152 -7.540 1.00 56.09 90 GLN A C 1
ATOM 747 O O . GLN A 1 90 ? -1.315 -17.142 -7.959 1.00 56.09 90 GLN A O 1
ATOM 752 N N . LYS A 1 91 ? 0.577 -16.149 -7.218 1.00 49.81 91 LYS A N 1
ATOM 753 C CA . LYS A 1 91 ? 1.384 -17.363 -7.173 1.00 49.81 91 LYS A CA 1
ATOM 754 C C . LYS A 1 91 ? 0.815 -18.263 -6.075 1.00 49.81 91 LYS A C 1
ATOM 756 O O . LYS A 1 91 ? 1.385 -18.366 -4.994 1.00 49.81 91 LYS A O 1
ATOM 761 N N . ASP A 1 92 ? -0.304 -18.919 -6.353 1.00 43.81 92 ASP A N 1
ATOM 762 C CA . ASP A 1 92 ? -0.567 -20.250 -5.869 1.00 43.81 92 ASP A CA 1
ATOM 763 C C . ASP A 1 92 ? 0.668 -21.029 -6.302 1.00 43.81 92 ASP A C 1
ATOM 765 O O . ASP A 1 92 ? 1.046 -21.031 -7.477 1.00 43.81 92 ASP A O 1
ATOM 769 N N . ALA A 1 93 ? 1.385 -21.560 -5.318 1.00 51.72 93 ALA A N 1
ATOM 770 C CA . ALA A 1 93 ? 2.742 -22.073 -5.460 1.00 51.72 93 ALA A CA 1
ATOM 771 C C . ALA A 1 93 ? 2.915 -23.144 -6.565 1.00 51.72 93 ALA A C 1
ATOM 773 O O . ALA A 1 93 ? 4.048 -23.450 -6.925 1.00 51.72 93 ALA A O 1
ATOM 774 N N . ASP A 1 94 ? 1.819 -23.652 -7.136 1.00 47.50 94 ASP A N 1
ATOM 775 C CA . ASP A 1 94 ? 1.775 -24.639 -8.217 1.00 47.50 94 ASP A CA 1
ATOM 776 C C . ASP A 1 94 ? 1.789 -24.048 -9.647 1.00 47.50 94 ASP A C 1
ATOM 778 O O . ASP A 1 94 ? 2.092 -24.770 -10.594 1.00 47.50 94 ASP A O 1
ATOM 782 N N . ALA A 1 95 ? 1.514 -22.750 -9.848 1.00 48.66 95 ALA A N 1
ATOM 783 C CA . ALA A 1 95 ? 1.451 -22.140 -11.191 1.00 48.66 95 ALA A CA 1
ATOM 784 C C . ALA A 1 95 ? 2.826 -21.751 -11.781 1.00 48.66 95 ALA A C 1
ATOM 786 O O . ALA A 1 95 ? 2.929 -21.404 -12.954 1.00 48.66 95 ALA A O 1
ATOM 787 N N . LEU A 1 96 ? 3.904 -21.837 -10.993 1.00 47.28 96 LEU A N 1
ATOM 788 C CA . LEU A 1 96 ? 5.269 -21.465 -11.401 1.00 47.28 96 LEU A CA 1
ATOM 789 C C . LEU A 1 96 ? 5.929 -22.464 -12.376 1.00 47.28 96 LEU A C 1
ATOM 791 O O . LEU A 1 96 ? 7.109 -22.327 -12.682 1.00 47.28 96 LEU A O 1
ATOM 795 N N . LEU A 1 97 ? 5.210 -23.496 -12.820 1.00 54.91 97 LEU A N 1
ATOM 796 C CA . LEU A 1 97 ? 5.783 -24.610 -13.577 1.00 54.91 97 LEU A CA 1
ATOM 797 C C . LEU A 1 97 ? 5.398 -24.652 -15.059 1.00 54.91 97 LEU A C 1
ATOM 799 O O . LEU A 1 97 ? 5.836 -25.582 -15.728 1.00 54.91 97 LEU A O 1
ATOM 803 N N . ASN A 1 98 ? 4.595 -23.715 -15.582 1.00 60.81 98 ASN A N 1
ATOM 804 C CA . ASN A 1 98 ? 4.080 -23.879 -16.950 1.00 60.81 98 ASN A CA 1
ATOM 805 C C . ASN A 1 98 ? 3.872 -22.604 -17.784 1.00 60.81 98 ASN A C 1
ATOM 807 O O . ASN A 1 98 ? 3.219 -22.667 -18.822 1.00 60.81 98 ASN A O 1
ATOM 811 N N . GLU A 1 99 ? 4.416 -21.462 -17.367 1.00 62.84 99 GLU A N 1
ATOM 812 C CA . GLU A 1 99 ? 4.535 -20.304 -18.264 1.00 62.84 99 GLU A CA 1
ATOM 813 C C . GLU A 1 99 ? 5.857 -20.428 -19.026 1.00 62.84 99 GLU A C 1
ATOM 815 O O . GLU A 1 99 ? 6.907 -20.466 -18.370 1.00 62.84 99 GLU A O 1
ATOM 820 N N . PRO A 1 100 ? 5.834 -20.514 -20.372 1.00 63.53 100 PRO A N 1
ATOM 821 C CA . PRO A 1 100 ? 7.063 -20.622 -21.121 1.00 63.53 100 PRO A CA 1
ATOM 822 C C . PRO A 1 100 ? 7.887 -19.352 -20.927 1.00 63.53 100 PRO A C 1
ATOM 824 O O . PRO A 1 100 ? 7.391 -18.228 -21.063 1.00 63.53 100 PRO A O 1
ATOM 827 N N . SER A 1 101 ? 9.151 -19.546 -20.575 1.00 72.19 101 SER A N 1
ATOM 828 C CA . SER A 1 101 ? 10.111 -18.471 -20.365 1.00 72.19 101 SER A CA 1
ATOM 829 C C . SER A 1 101 ? 10.236 -17.610 -21.625 1.00 72.19 101 SER A C 1
ATOM 831 O O . SER A 1 101 ? 10.006 -18.077 -22.739 1.00 72.19 101 SER A O 1
ATOM 833 N N . ASP A 1 102 ? 10.676 -16.361 -21.486 1.00 75.38 102 ASP A N 1
ATOM 834 C CA . ASP A 1 102 ? 10.908 -15.473 -22.632 1.00 75.38 102 ASP A CA 1
ATOM 835 C C . ASP A 1 102 ? 11.891 -16.071 -23.661 1.00 75.38 102 ASP A C 1
ATOM 837 O O . ASP A 1 102 ? 11.799 -15.781 -24.851 1.00 75.38 102 ASP A O 1
ATOM 841 N N . TRP A 1 103 ? 12.771 -16.986 -23.234 1.00 85.75 103 TRP A N 1
ATOM 842 C CA . TRP A 1 103 ? 13.618 -17.778 -24.132 1.00 85.75 103 TRP A CA 1
ATOM 843 C C . TRP A 1 103 ? 12.849 -18.846 -24.920 1.00 85.75 103 TRP A C 1
ATOM 845 O O . TRP A 1 103 ? 13.147 -19.087 -26.085 1.00 85.75 103 TRP A O 1
ATOM 855 N N . GLU A 1 104 ? 11.857 -19.483 -24.297 1.00 81.88 104 GLU A N 1
ATOM 856 C CA . GLU A 1 104 ? 10.997 -20.475 -24.951 1.00 81.88 104 GLU A CA 1
ATOM 857 C C . GLU A 1 104 ? 10.067 -19.807 -25.966 1.00 81.88 104 GLU A C 1
ATOM 859 O O . GLU A 1 104 ? 9.805 -20.385 -27.016 1.00 81.88 104 GLU A O 1
ATOM 864 N N . LYS A 1 105 ? 9.653 -18.562 -25.705 1.00 85.94 105 LYS A N 1
ATOM 865 C CA . LYS A 1 105 ? 8.931 -17.730 -26.677 1.00 85.94 105 LYS A CA 1
ATOM 866 C C . LYS A 1 105 ? 9.828 -17.347 -27.852 1.00 85.94 105 LYS A C 1
ATOM 868 O O . LYS A 1 105 ? 9.472 -17.607 -28.991 1.00 85.94 105 LYS A O 1
ATOM 873 N N . TYR A 1 106 ? 11.030 -16.834 -27.576 1.00 89.06 106 TYR A N 1
ATOM 874 C CA . TYR A 1 106 ? 11.985 -16.481 -28.630 1.00 89.06 106 TYR A CA 1
ATOM 875 C C . TYR A 1 106 ? 12.357 -17.686 -29.511 1.00 89.06 106 TYR A C 1
ATOM 877 O O . TYR A 1 106 ? 12.387 -17.581 -30.733 1.00 89.06 106 TYR A O 1
ATOM 885 N N . ALA A 1 107 ? 12.593 -18.854 -28.905 1.00 88.19 107 ALA A N 1
ATOM 886 C CA . ALA A 1 107 ? 12.876 -20.082 -29.643 1.00 88.19 107 ALA A CA 1
ATOM 887 C C . ALA A 1 107 ? 11.680 -20.560 -30.483 1.00 88.19 107 ALA A C 1
ATOM 889 O O . ALA A 1 107 ? 11.890 -21.091 -31.573 1.00 88.19 107 ALA A O 1
ATOM 890 N N . ALA A 1 108 ? 10.448 -20.382 -29.991 1.00 85.06 108 ALA A N 1
ATOM 891 C CA . ALA A 1 108 ? 9.242 -20.700 -30.749 1.00 85.06 108 ALA A CA 1
ATOM 892 C C . ALA A 1 108 ? 9.077 -19.773 -31.962 1.00 85.06 108 ALA A C 1
ATOM 894 O O . ALA A 1 108 ? 8.832 -20.266 -33.060 1.00 85.06 108 ALA A O 1
ATOM 895 N N . ASP A 1 109 ? 9.294 -18.470 -31.786 1.00 84.69 109 ASP A N 1
ATOM 896 C CA . ASP A 1 109 ? 9.166 -17.481 -32.859 1.00 84.69 109 ASP A CA 1
ATOM 897 C C . ASP A 1 109 ? 10.221 -17.697 -33.959 1.00 84.69 109 ASP A C 1
ATOM 899 O O . ASP A 1 109 ? 9.888 -17.745 -35.142 1.00 84.69 109 ASP A O 1
ATOM 903 N N . GLU A 1 110 ? 11.493 -17.904 -33.596 1.00 89.06 110 GLU A N 1
ATOM 904 C CA . GLU A 1 110 ? 12.557 -18.192 -34.575 1.00 89.06 110 GLU A CA 1
ATOM 905 C C . GLU A 1 110 ? 12.318 -19.520 -35.311 1.00 89.06 110 GLU A C 1
ATOM 907 O O . GLU A 1 110 ? 12.602 -19.645 -36.504 1.00 89.06 110 GLU A O 1
ATOM 912 N N . TYR A 1 111 ? 11.760 -20.520 -34.620 1.00 86.19 111 TYR A N 1
ATOM 913 C CA . TYR A 1 111 ? 11.359 -21.771 -35.257 1.00 86.19 111 TYR A CA 1
ATOM 914 C C . TYR A 1 111 ? 10.226 -21.552 -36.266 1.00 86.19 111 TYR A C 1
ATOM 916 O O . TYR A 1 111 ? 10.285 -22.092 -37.368 1.00 86.19 111 TYR A O 1
ATOM 924 N N . GLU A 1 112 ? 9.217 -20.748 -35.930 1.00 84.69 112 GLU A N 1
ATOM 925 C CA . GLU A 1 112 ? 8.115 -20.434 -36.843 1.00 84.69 112 GLU A CA 1
ATOM 926 C C . GLU A 1 112 ? 8.607 -19.695 -38.096 1.00 84.69 112 GLU A C 1
ATOM 928 O O . GLU A 1 112 ? 8.187 -20.026 -39.206 1.00 84.69 112 GLU A O 1
ATOM 933 N N . VAL A 1 113 ? 9.564 -18.774 -37.943 1.00 85.81 113 VAL A N 1
ATOM 934 C CA . VAL A 1 113 ? 10.220 -18.094 -39.072 1.00 85.81 113 VAL A CA 1
ATOM 935 C C . VAL A 1 113 ? 10.923 -19.099 -39.989 1.00 85.81 113 VAL A C 1
ATOM 937 O O . VAL A 1 113 ? 10.677 -19.096 -41.195 1.00 85.81 113 VAL A O 1
ATOM 940 N N . LEU A 1 114 ? 11.739 -20.003 -39.436 1.00 82.00 114 LEU A N 1
ATOM 941 C CA . LEU A 1 114 ? 12.446 -21.024 -40.222 1.00 82.00 114 LEU A CA 1
ATOM 942 C C . LEU A 1 114 ? 11.487 -22.002 -40.921 1.00 82.00 114 LEU A C 1
ATOM 944 O O . LEU A 1 114 ? 11.722 -22.379 -42.069 1.00 82.00 114 LEU A O 1
ATOM 948 N N . VAL A 1 115 ? 10.384 -22.384 -40.268 1.00 84.94 115 VAL A N 1
ATOM 949 C CA . VAL A 1 115 ? 9.335 -23.224 -40.872 1.00 84.94 115 VAL A CA 1
ATOM 950 C C . VAL A 1 115 ? 8.638 -22.497 -42.023 1.00 84.94 115 VAL A C 1
ATOM 952 O O . VAL A 1 115 ? 8.359 -23.108 -43.055 1.00 84.94 115 VAL A O 1
ATOM 955 N N . ALA A 1 116 ? 8.361 -21.200 -41.878 1.00 81.19 116 ALA A N 1
ATOM 956 C CA . ALA A 1 116 ? 7.755 -20.408 -42.943 1.00 81.19 116 ALA A CA 1
ATOM 957 C C . ALA A 1 116 ? 8.692 -20.275 -44.156 1.00 81.19 116 ALA A C 1
ATOM 959 O O . ALA A 1 116 ? 8.233 -20.345 -45.297 1.00 81.19 116 ALA A O 1
ATOM 960 N N . GLU A 1 117 ? 10.000 -20.139 -43.928 1.00 79.38 117 GLU A N 1
ATOM 961 C CA . GLU A 1 117 ? 11.004 -20.129 -44.995 1.00 79.38 117 GLU A CA 1
ATOM 962 C C . GLU A 1 117 ? 11.098 -21.482 -45.718 1.00 79.38 117 GLU A C 1
ATOM 964 O O . GLU A 1 117 ? 11.152 -21.507 -46.948 1.00 79.38 117 GLU A O 1
ATOM 969 N N . GLU A 1 118 ? 11.045 -22.608 -44.997 1.00 72.12 118 GLU A N 1
ATOM 970 C CA . GLU A 1 118 ? 11.019 -23.952 -45.597 1.00 72.12 118 GLU A CA 1
ATOM 971 C C . GLU A 1 118 ? 9.754 -24.163 -46.446 1.00 72.12 118 GLU A C 1
ATOM 973 O O . GLU A 1 118 ? 9.839 -24.617 -47.587 1.00 72.12 118 GLU A O 1
ATOM 978 N N . GLN A 1 119 ? 8.591 -23.722 -45.955 1.00 72.94 119 GLN A N 1
ATOM 979 C CA . GLN A 1 119 ? 7.333 -23.777 -46.708 1.00 72.94 119 GLN A CA 1
ATOM 980 C C . GLN A 1 119 ? 7.335 -22.863 -47.938 1.00 72.94 119 GLN A C 1
ATOM 982 O O . GLN A 1 119 ? 6.801 -23.240 -48.981 1.00 72.94 119 GLN A O 1
ATOM 987 N N . ALA A 1 120 ? 7.937 -21.674 -47.849 1.00 67.50 120 ALA A N 1
ATOM 988 C CA . ALA A 1 120 ? 8.091 -20.776 -48.991 1.00 67.50 120 ALA A CA 1
ATOM 989 C C . ALA A 1 120 ? 9.031 -21.372 -50.048 1.00 67.50 120 ALA A C 1
ATOM 991 O O . ALA A 1 120 ? 8.760 -21.266 -51.245 1.00 67.50 120 ALA A O 1
ATOM 992 N N . ASN A 1 121 ? 10.095 -22.048 -49.615 1.00 62.44 121 ASN A N 1
ATOM 993 C CA . ASN A 1 121 ? 11.035 -22.721 -50.502 1.00 62.44 121 ASN A CA 1
ATOM 994 C C . ASN A 1 121 ? 10.402 -23.956 -51.182 1.00 62.44 121 ASN A C 1
ATOM 996 O O . ASN A 1 121 ? 10.602 -24.165 -52.379 1.00 62.44 121 ASN A O 1
ATOM 1000 N N . ASP A 1 122 ? 9.554 -24.708 -50.472 1.00 59.06 122 ASP A N 1
ATOM 1001 C CA . ASP A 1 122 ? 8.736 -25.789 -51.044 1.00 59.06 122 ASP A CA 1
ATOM 1002 C C . ASP A 1 122 ? 7.679 -25.257 -52.028 1.00 59.06 122 ASP A C 1
ATOM 1004 O O . ASP A 1 122 ? 7.451 -25.850 -53.086 1.00 59.06 122 ASP A O 1
ATOM 1008 N N . HIS A 1 123 ? 7.064 -24.102 -51.742 1.00 57.56 123 HIS A N 1
ATOM 1009 C CA . HIS A 1 123 ? 6.146 -23.447 -52.678 1.00 57.56 123 HIS A CA 1
ATOM 1010 C C . HIS A 1 123 ? 6.877 -22.967 -53.935 1.00 57.56 123 HIS A C 1
ATOM 1012 O O . HIS A 1 123 ? 6.359 -23.126 -55.040 1.00 57.56 123 HIS A O 1
ATOM 1018 N N . GLN A 1 124 ? 8.100 -22.454 -53.787 1.00 56.00 124 GLN A N 1
ATOM 1019 C CA . GLN A 1 124 ? 8.961 -22.060 -54.898 1.00 56.00 124 GLN A CA 1
ATOM 1020 C C . GLN A 1 124 ? 9.401 -23.269 -55.744 1.00 56.00 124 GLN A C 1
ATOM 1022 O O . GLN A 1 124 ? 9.406 -23.166 -56.969 1.00 56.00 124 GLN A O 1
ATOM 1027 N N . MET A 1 125 ? 9.670 -24.431 -55.133 1.00 55.19 125 MET A N 1
ATOM 1028 C CA . MET A 1 125 ? 9.872 -25.691 -55.866 1.00 55.19 125 MET A CA 1
ATOM 1029 C C . MET A 1 125 ? 8.593 -26.213 -56.543 1.00 55.19 125 MET A C 1
ATOM 1031 O O . MET A 1 125 ? 8.679 -26.838 -57.597 1.00 55.19 125 MET A O 1
ATOM 1035 N N . SER A 1 126 ? 7.406 -25.955 -55.982 1.00 54.25 126 SER A N 1
ATOM 1036 C CA . SER A 1 126 ? 6.128 -26.335 -56.606 1.00 54.25 126 SER A CA 1
ATOM 1037 C C . SER A 1 126 ? 5.731 -25.428 -57.781 1.00 54.25 126 SER A C 1
ATOM 1039 O O . SER A 1 126 ? 5.130 -25.902 -58.745 1.00 54.25 126 SER A O 1
ATOM 1041 N N . LEU A 1 127 ? 6.114 -24.144 -57.739 1.00 51.31 127 LEU A N 1
ATOM 1042 C CA . LEU A 1 127 ? 5.867 -23.163 -58.802 1.00 51.31 127 LEU A CA 1
ATOM 1043 C C . LEU A 1 127 ? 6.777 -23.380 -60.026 1.00 51.31 127 LEU A C 1
ATOM 1045 O O . LEU A 1 127 ? 6.399 -23.024 -61.137 1.00 51.31 127 LEU A O 1
ATOM 1049 N N . ASP A 1 128 ? 7.950 -23.992 -59.835 1.00 51.41 128 ASP A N 1
ATOM 1050 C CA . ASP A 1 128 ? 8.888 -24.379 -60.906 1.00 51.41 128 ASP A CA 1
ATOM 1051 C C . ASP A 1 128 ? 8.419 -25.622 -61.703 1.00 51.41 128 ASP A C 1
ATOM 1053 O O . ASP A 1 128 ? 9.053 -26.024 -62.674 1.00 51.41 128 ASP A O 1
ATOM 1057 N N . MET A 1 129 ? 7.294 -26.251 -61.325 1.00 54.09 129 MET A N 1
ATOM 1058 C CA . MET A 1 129 ? 6.825 -27.519 -61.916 1.00 54.09 129 MET A CA 1
ATOM 1059 C C . MET A 1 129 ? 5.363 -27.533 -62.408 1.00 54.09 129 MET A C 1
ATOM 1061 O O . MET A 1 129 ? 4.802 -28.619 -62.571 1.00 54.09 129 MET A O 1
ATOM 1065 N N . SER A 1 130 ? 4.710 -26.389 -62.677 1.00 50.62 130 SER A N 1
ATOM 1066 C CA . SER A 1 130 ? 3.342 -26.366 -63.255 1.00 50.62 130 SER A CA 1
ATOM 1067 C C . SER A 1 130 ? 2.913 -24.923 -63.606 1.00 50.62 130 SER A C 1
ATOM 1069 O O . SER A 1 130 ? 2.942 -24.094 -62.704 1.00 50.62 130 SER A O 1
ATOM 1071 N N . TYR A 1 131 ? 2.477 -24.462 -64.783 1.00 51.78 131 TYR A N 1
ATOM 1072 C CA . TYR A 1 131 ? 2.202 -24.920 -66.155 1.00 51.78 131 TYR A CA 1
ATOM 1073 C C . TYR A 1 131 ? 2.329 -23.655 -67.039 1.00 51.78 131 TYR A C 1
ATOM 1075 O O . TYR A 1 131 ? 2.063 -22.562 -66.540 1.00 51.78 131 TYR A O 1
ATOM 1083 N N . ASP A 1 132 ? 2.594 -23.783 -68.340 1.00 49.41 132 ASP A N 1
ATOM 1084 C CA . ASP A 1 132 ? 2.024 -22.820 -69.292 1.00 49.41 132 ASP A CA 1
ATOM 1085 C C . ASP A 1 132 ? 1.468 -23.597 -70.491 1.00 49.41 132 ASP A C 1
ATOM 1087 O O . ASP A 1 132 ? 2.212 -24.132 -71.312 1.00 49.41 132 ASP A O 1
ATOM 1091 N N . ASP A 1 133 ? 0.144 -23.753 -70.501 1.00 59.00 133 ASP A N 1
ATOM 1092 C CA . ASP A 1 133 ? -0.646 -24.515 -71.480 1.00 59.00 133 ASP A CA 1
ATOM 1093 C C . ASP A 1 133 ? -1.123 -23.609 -72.639 1.00 59.00 133 ASP A C 1
ATOM 1095 O O . ASP A 1 133 ? -2.137 -23.875 -73.283 1.00 59.00 133 ASP A O 1
ATOM 1099 N N . ASP A 1 134 ? -0.386 -22.535 -72.930 1.00 58.66 134 ASP A N 1
ATOM 1100 C CA . ASP A 1 134 ? -0.613 -21.677 -74.092 1.00 58.66 134 ASP A CA 1
ATOM 1101 C C . ASP A 1 134 ? 0.335 -22.097 -75.227 1.00 58.66 134 ASP A C 1
ATOM 1103 O O . ASP A 1 134 ? 1.474 -21.641 -75.349 1.00 58.66 134 ASP A O 1
ATOM 1107 N N . ILE A 1 135 ? -0.135 -23.013 -76.080 1.00 59.25 135 ILE A N 1
ATOM 1108 C CA . ILE A 1 135 ? 0.575 -23.388 -77.310 1.00 59.25 135 ILE A CA 1
ATOM 1109 C C . ILE A 1 135 ? 0.757 -22.136 -78.180 1.00 59.25 135 ILE A C 1
ATOM 1111 O O . ILE A 1 135 ? -0.216 -21.502 -78.587 1.00 59.25 135 ILE A O 1
ATOM 1115 N N . ASP A 1 136 ? 2.015 -21.814 -78.496 1.00 66.38 136 ASP A N 1
ATOM 1116 C CA . ASP A 1 136 ? 2.397 -20.694 -79.359 1.00 66.38 136 ASP A CA 1
ATOM 1117 C C . ASP A 1 136 ? 1.607 -20.734 -80.690 1.00 66.38 136 ASP A C 1
ATOM 1119 O O . ASP A 1 136 ? 1.694 -21.726 -81.428 1.00 66.38 136 ASP A O 1
ATOM 1123 N N . PRO A 1 137 ? 0.862 -19.670 -81.051 1.00 59.41 137 PRO A N 1
ATOM 1124 C CA . PRO A 1 137 ? 0.113 -19.588 -82.306 1.00 59.41 137 PRO A CA 1
ATOM 1125 C C . PRO A 1 137 ? 0.958 -19.860 -83.561 1.00 59.41 137 PRO A C 1
ATOM 1127 O O . PRO A 1 137 ? 0.419 -20.264 -84.596 1.00 59.41 137 PRO A O 1
ATOM 1130 N N . LEU A 1 138 ? 2.282 -19.661 -83.498 1.00 58.97 138 LEU A N 1
ATOM 1131 C CA . LEU A 1 138 ? 3.191 -19.997 -84.596 1.00 58.97 138 LEU A CA 1
ATOM 1132 C C . LEU A 1 138 ? 3.272 -21.515 -84.841 1.00 58.97 138 LEU A C 1
ATOM 1134 O O . LEU A 1 138 ? 3.299 -21.947 -85.996 1.00 58.97 138 LEU A O 1
ATOM 1138 N N . LEU A 1 139 ? 3.241 -22.320 -83.773 1.00 63.09 139 LEU A N 1
ATOM 1139 C CA . LEU A 1 139 ? 3.253 -23.787 -83.839 1.00 63.09 139 LEU A CA 1
ATOM 1140 C C . LEU A 1 139 ? 1.929 -24.332 -84.385 1.00 63.09 139 LEU A C 1
ATOM 1142 O O . LEU A 1 139 ? 1.913 -25.329 -85.107 1.00 63.09 139 LEU A O 1
ATOM 1146 N N . GLU A 1 140 ? 0.814 -23.654 -84.113 1.00 64.19 140 GLU A N 1
ATOM 1147 C CA . GLU A 1 140 ? -0.503 -24.040 -84.628 1.00 64.19 140 GLU A CA 1
ATOM 1148 C C . GLU A 1 140 ? -0.608 -23.865 -86.156 1.00 64.19 140 GLU A C 1
ATOM 1150 O O . GLU A 1 140 ? -1.193 -24.697 -86.861 1.00 64.19 140 GLU A O 1
ATOM 1155 N N . VAL A 1 141 ? 0.018 -22.814 -86.696 1.00 63.62 141 VAL A N 1
ATOM 1156 C CA . VAL A 1 141 ? 0.145 -22.606 -88.148 1.00 63.62 141 VAL A CA 1
ATOM 1157 C C . VAL A 1 141 ? 1.029 -23.684 -88.777 1.00 63.62 141 VAL A C 1
ATOM 1159 O O . VAL A 1 141 ? 0.707 -24.207 -89.848 1.00 63.62 141 VAL A O 1
ATOM 1162 N N . GLU A 1 142 ? 2.116 -24.059 -88.109 1.00 65.44 142 GLU A N 1
ATOM 1163 C CA . GLU A 1 142 ? 3.058 -25.066 -88.595 1.00 65.44 142 GLU A CA 1
ATOM 1164 C C . GLU A 1 142 ? 2.440 -26.479 -88.613 1.00 65.44 142 GLU A C 1
ATOM 1166 O O . GLU A 1 142 ? 2.574 -27.208 -89.599 1.00 65.44 142 GLU A O 1
ATOM 1171 N N . LEU A 1 143 ? 1.629 -26.818 -87.605 1.00 64.75 143 LEU A N 1
ATOM 1172 C CA . LEU A 1 143 ? 0.842 -28.057 -87.542 1.00 64.75 143 LEU A CA 1
ATOM 1173 C C . LEU A 1 143 ? -0.261 -28.127 -88.613 1.00 64.75 143 LEU A C 1
ATOM 1175 O O . LEU A 1 143 ? -0.520 -29.199 -89.172 1.00 64.75 143 LEU A O 1
ATOM 1179 N N . LYS A 1 144 ? -0.881 -26.989 -88.959 1.00 66.62 144 LYS A N 1
ATOM 1180 C CA . LYS A 1 144 ? -1.819 -26.894 -90.094 1.00 66.62 144 LYS A CA 1
ATOM 1181 C C . LYS A 1 144 ? -1.125 -27.117 -91.434 1.00 66.62 144 LYS A C 1
ATOM 1183 O O . LYS A 1 144 ? -1.668 -27.820 -92.285 1.00 66.62 144 LYS A O 1
ATOM 1188 N N . ASN A 1 145 ? 0.077 -26.574 -91.611 1.00 64.62 145 ASN A N 1
ATOM 1189 C CA . ASN A 1 145 ? 0.858 -26.751 -92.837 1.00 64.62 145 ASN A CA 1
ATOM 1190 C C . ASN A 1 145 ? 1.340 -28.201 -93.026 1.00 64.62 145 ASN A C 1
ATOM 1192 O O . ASN A 1 145 ? 1.498 -28.649 -94.161 1.00 64.62 145 ASN A O 1
ATOM 1196 N N . LEU A 1 146 ? 1.508 -28.949 -91.929 1.00 63.84 146 LEU A N 1
ATOM 1197 C CA . LEU A 1 146 ? 1.823 -30.384 -91.921 1.00 63.84 146 LEU A CA 1
ATOM 1198 C C . LEU A 1 146 ? 0.593 -31.295 -92.119 1.00 63.84 146 LEU A C 1
ATOM 1200 O O . LEU A 1 146 ? 0.749 -32.508 -92.241 1.00 63.84 146 LEU A O 1
ATOM 1204 N N . GLY A 1 147 ? -0.620 -30.732 -92.194 1.00 57.59 147 GLY A N 1
ATOM 1205 C CA . GLY A 1 147 ? -1.837 -31.460 -92.570 1.00 57.59 147 GLY A CA 1
ATOM 1206 C C . GLY A 1 147 ? -2.418 -32.386 -91.495 1.00 57.59 147 GLY A C 1
ATOM 1207 O O . GLY A 1 147 ? -3.170 -33.295 -91.837 1.00 57.59 147 GLY A O 1
ATOM 1208 N N . LEU A 1 148 ? -2.098 -32.175 -90.213 1.00 56.44 148 LEU A N 1
ATOM 1209 C CA . LEU A 1 148 ? -2.497 -33.079 -89.121 1.00 56.44 148 LEU A CA 1
ATOM 1210 C C . LEU A 1 148 ? -3.885 -32.800 -88.514 1.00 56.44 148 LEU A C 1
ATOM 1212 O O . LEU A 1 148 ? -4.396 -33.649 -87.793 1.00 56.44 148 LEU A O 1
ATOM 1216 N N . ASN A 1 149 ? -4.527 -31.671 -88.836 1.00 55.94 149 ASN A N 1
ATOM 1217 C CA . ASN A 1 149 ? -5.883 -31.343 -88.373 1.00 55.94 149 ASN A CA 1
ATOM 1218 C C . ASN A 1 149 ? -6.840 -31.139 -89.559 1.00 55.94 149 ASN A C 1
ATOM 1220 O O . ASN A 1 149 ? -7.025 -30.022 -90.045 1.00 55.94 149 ASN A O 1
ATOM 1224 N N . GLN A 1 150 ? -7.454 -32.229 -90.031 1.00 45.97 150 GLN A N 1
ATOM 1225 C CA . GLN A 1 150 ? -8.643 -32.186 -90.887 1.00 45.97 150 GLN A CA 1
ATOM 1226 C C . GLN A 1 150 ? -9.832 -32.817 -90.154 1.00 45.97 150 GLN A C 1
ATOM 1228 O O . GLN A 1 150 ? -9.931 -34.036 -90.042 1.00 45.97 150 GLN A O 1
ATOM 1233 N N . ASP A 1 151 ? -10.765 -31.978 -89.708 1.00 52.28 151 ASP A N 1
ATOM 1234 C CA . ASP A 1 151 ? -12.098 -32.400 -89.279 1.00 52.28 151 ASP A CA 1
ATOM 1235 C C . ASP A 1 151 ? -12.955 -32.793 -90.492 1.00 52.28 151 ASP A C 1
ATOM 1237 O O . ASP A 1 151 ? -13.293 -31.909 -91.289 1.00 52.28 151 ASP A O 1
ATOM 1241 N N . ARG A 1 152 ? -13.370 -34.074 -90.608 1.00 36.81 152 ARG A N 1
ATOM 1242 C CA . ARG A 1 152 ? -14.754 -34.488 -90.979 1.00 36.81 152 ARG A CA 1
ATOM 1243 C C . ARG A 1 152 ? -15.009 -36.021 -91.043 1.00 36.81 152 ARG A C 1
ATOM 1245 O O . ARG A 1 152 ? -14.046 -36.770 -91.093 1.00 36.81 152 ARG A O 1
ATOM 1252 N N . PRO A 1 153 ? -16.280 -36.515 -91.039 1.00 42.84 153 PRO A N 1
ATOM 1253 C CA . PRO A 1 153 ? -16.847 -37.229 -89.881 1.00 42.84 153 PRO A CA 1
ATOM 1254 C C . PRO A 1 153 ? -17.661 -38.523 -90.224 1.00 42.84 153 PRO A C 1
ATOM 1256 O O . PRO A 1 153 ? -17.744 -38.924 -91.380 1.00 42.84 153 PRO A O 1
ATOM 1259 N N . LEU A 1 154 ? -18.349 -39.071 -89.201 1.00 33.41 154 LEU A N 1
ATOM 1260 C 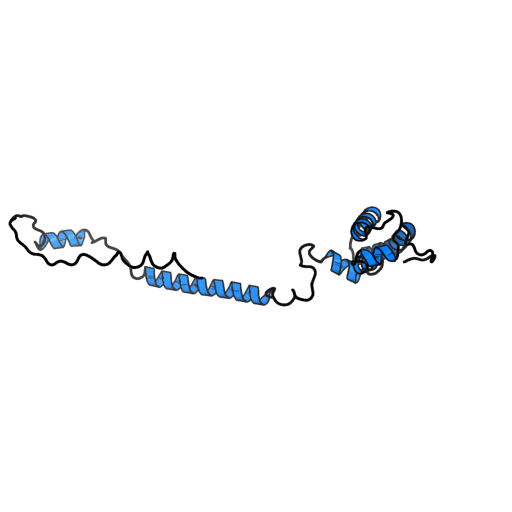CA . LEU A 1 154 ? -19.452 -40.070 -89.160 1.00 33.41 154 LEU A CA 1
ATOM 1261 C C . LEU A 1 154 ? -19.161 -41.578 -89.364 1.00 33.41 154 LEU A C 1
ATOM 1263 O O . LEU A 1 154 ? -18.889 -42.020 -90.475 1.00 33.41 154 LEU A O 1
ATOM 1267 N N . ALA A 1 155 ? -19.476 -42.372 -88.327 1.00 31.56 155 ALA A N 1
ATOM 1268 C CA . ALA A 1 155 ? -20.482 -43.448 -88.396 1.00 31.56 155 ALA A CA 1
ATOM 1269 C C . ALA A 1 155 ? -20.932 -43.896 -86.981 1.00 31.56 155 ALA A C 1
ATOM 1271 O O . ALA A 1 155 ? -20.102 -44.232 -86.139 1.00 31.56 155 ALA A O 1
ATOM 1272 N N . GLU A 1 156 ? -22.247 -43.878 -86.739 1.00 40.69 156 GLU A N 1
ATOM 1273 C CA . GLU A 1 156 ? -22.946 -44.503 -85.602 1.00 40.69 156 GLU A CA 1
ATOM 1274 C C . GLU A 1 156 ? -23.200 -46.011 -85.843 1.00 40.69 156 GLU A C 1
ATOM 1276 O O . GLU A 1 156 ? -23.070 -46.483 -86.971 1.00 40.69 156 GLU A O 1
ATOM 1281 N N . GLU A 1 157 ? -23.687 -46.685 -84.785 1.00 32.81 157 GLU A N 1
ATOM 1282 C CA . GLU A 1 157 ? -24.292 -48.038 -84.675 1.00 32.81 157 GLU A CA 1
ATOM 1283 C C . GLU A 1 157 ? -23.360 -49.160 -84.154 1.00 32.81 157 GLU A C 1
ATOM 1285 O O . GLU A 1 157 ? -22.246 -49.308 -84.633 1.00 32.81 157 GLU A O 1
ATOM 1290 N N . LYS A 1 158 ? -23.719 -50.061 -83.219 1.00 33.12 158 LYS A N 1
ATOM 1291 C CA . LYS A 1 158 ? -24.900 -50.313 -82.361 1.00 33.12 158 LYS A CA 1
ATOM 1292 C C . LYS A 1 158 ? -24.552 -51.466 -81.375 1.00 33.12 158 LYS A C 1
ATOM 1294 O O . LYS A 1 158 ? -23.810 -52.363 -81.749 1.00 33.12 158 LYS A O 1
ATOM 1299 N N . GLU A 1 159 ? -25.145 -51.434 -80.173 1.00 33.53 159 GLU A N 1
ATOM 1300 C CA . GLU A 1 159 ? -25.717 -52.561 -79.385 1.00 33.53 159 GLU A CA 1
ATOM 1301 C C . GLU A 1 159 ? -24.938 -53.882 -79.090 1.00 33.53 159 GLU A C 1
ATOM 1303 O O . GLU A 1 159 ? -24.691 -54.680 -79.988 1.00 33.53 159 GLU A O 1
ATOM 1308 N N . ASN A 1 160 ? -24.726 -54.221 -77.797 1.00 32.62 160 ASN A N 1
ATOM 1309 C CA . ASN A 1 160 ? -25.558 -55.161 -76.985 1.00 32.62 160 ASN A CA 1
ATOM 1310 C C . ASN A 1 160 ? -24.814 -55.937 -75.858 1.00 32.62 160 ASN A C 1
ATOM 1312 O O . ASN A 1 160 ? -23.893 -56.692 -76.143 1.00 32.62 160 ASN A O 1
ATOM 1316 N N . ASN A 1 161 ? -25.370 -55.823 -74.630 1.00 34.38 161 ASN A N 1
ATOM 1317 C CA . ASN A 1 161 ? -25.590 -56.808 -73.529 1.00 34.38 161 ASN A CA 1
ATOM 1318 C C . ASN A 1 161 ? -24.389 -57.645 -72.988 1.00 34.38 161 ASN A C 1
ATOM 1320 O O . ASN A 1 161 ? -23.617 -58.190 -73.756 1.00 34.38 161 ASN A O 1
ATOM 1324 N N . ASN A 1 162 ? -24.187 -57.914 -71.684 1.00 33.06 162 ASN A N 1
ATOM 1325 C CA . ASN A 1 162 ? -25.139 -58.266 -70.618 1.00 33.06 162 ASN A CA 1
ATOM 1326 C C . ASN A 1 162 ? -24.428 -58.425 -69.233 1.00 33.06 162 ASN A C 1
ATOM 1328 O O . ASN A 1 162 ? -23.372 -59.046 -69.174 1.00 33.06 162 ASN A O 1
ATOM 1332 N N . VAL A 1 163 ? -25.053 -57.894 -68.167 1.00 34.66 163 VAL A N 1
ATOM 1333 C CA . VAL A 1 163 ? -25.332 -58.422 -66.794 1.00 34.66 163 VAL A CA 1
ATOM 1334 C C . VAL A 1 163 ? -24.341 -59.347 -66.053 1.00 34.66 163 VAL A C 1
ATOM 1336 O O . VAL A 1 163 ? -24.024 -60.409 -66.565 1.00 34.66 163 VAL A O 1
ATOM 1339 N N . LEU A 1 164 ? -24.028 -58.991 -64.787 1.00 39.25 164 LEU A N 1
ATOM 1340 C CA . LEU A 1 164 ? -24.143 -59.760 -63.510 1.00 39.25 164 LEU A CA 1
ATOM 1341 C C . LEU A 1 164 ? -23.925 -58.735 -62.356 1.00 39.25 164 LEU A C 1
ATOM 1343 O O . LEU A 1 164 ? -22.883 -58.094 -62.313 1.00 39.25 164 LEU A O 1
ATOM 1347 N N . GLU A 1 165 ? -24.923 -58.284 -61.586 1.00 35.19 165 GLU A N 1
ATOM 1348 C CA . GLU A 1 165 ? -25.665 -58.954 -60.496 1.00 35.19 165 GLU A CA 1
ATOM 1349 C C . GLU A 1 165 ? -24.835 -59.141 -59.206 1.00 35.19 165 GLU A C 1
ATOM 1351 O O . GLU A 1 165 ? -24.062 -60.080 -59.113 1.00 35.19 165 GLU A O 1
ATOM 1356 N N . THR A 1 166 ? -25.026 -58.247 -58.221 1.00 36.47 166 THR A N 1
ATOM 1357 C CA . THR A 1 166 ? -25.157 -58.554 -56.776 1.00 36.47 166 THR A CA 1
ATOM 1358 C C . THR A 1 166 ? -25.662 -57.302 -56.049 1.00 36.47 166 THR A C 1
ATOM 1360 O O . THR A 1 166 ? -24.889 -56.411 -55.694 1.00 36.47 166 THR A O 1
ATOM 1363 N N . GLY A 1 167 ? -26.982 -57.229 -55.870 1.00 36.31 167 GLY A N 1
ATOM 1364 C CA . GLY A 1 167 ? -27.583 -56.511 -54.751 1.00 36.31 167 GLY A CA 1
ATOM 1365 C C . GLY A 1 167 ? -27.450 -57.331 -53.464 1.00 36.31 167 GLY A C 1
ATOM 1366 O O . GLY A 1 167 ? -27.035 -58.486 -53.501 1.00 36.31 167 GLY A O 1
ATOM 1367 N N . ASP A 1 168 ? -27.849 -56.708 -52.358 1.00 40.84 168 ASP A N 1
ATOM 1368 C CA . ASP A 1 168 ? -27.984 -57.273 -51.012 1.00 40.84 168 ASP A CA 1
ATOM 1369 C C . ASP A 1 168 ? -26.672 -57.473 -50.239 1.00 40.84 168 ASP A C 1
ATOM 1371 O O . ASP A 1 168 ? -26.005 -58.483 -50.389 1.00 40.84 168 ASP A O 1
ATOM 1375 N N . ILE A 1 169 ? -26.323 -56.502 -49.380 1.00 41.41 169 ILE A N 1
ATOM 1376 C CA . ILE A 1 169 ? -25.930 -56.637 -47.953 1.00 41.41 169 ILE A CA 1
ATOM 1377 C C . ILE A 1 169 ? -25.676 -55.203 -47.435 1.00 41.41 169 ILE A C 1
ATOM 1379 O O . ILE A 1 169 ? -24.544 -54.765 -47.255 1.00 41.41 169 ILE A O 1
ATOM 1383 N N . LEU A 1 170 ? -26.743 -54.429 -47.208 1.00 48.38 170 LEU A N 1
ATOM 1384 C CA . LEU A 1 170 ? -26.661 -53.189 -46.414 1.00 48.38 170 LEU A CA 1
ATOM 1385 C C . LEU A 1 170 ? -27.601 -53.158 -45.198 1.00 48.38 170 LEU A C 1
ATOM 1387 O O . LEU A 1 170 ? -27.642 -52.158 -44.496 1.00 48.38 170 LEU A O 1
ATOM 1391 N N . GLU A 1 171 ? -28.295 -54.244 -44.849 1.00 49.41 171 GLU A N 1
ATOM 1392 C CA . GLU A 1 171 ? -29.459 -54.128 -43.947 1.00 49.41 171 GLU A CA 1
ATO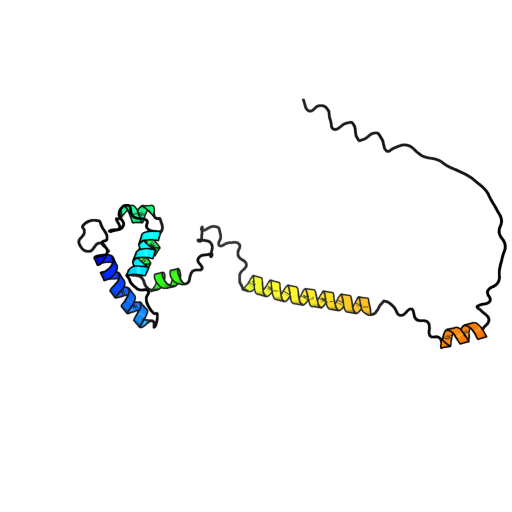M 1393 C C . GLU A 1 171 ? -29.487 -55.075 -42.733 1.00 49.41 171 GLU A C 1
ATOM 1395 O O . GLU A 1 171 ? -30.553 -55.490 -42.293 1.00 49.41 171 GLU A O 1
ATOM 1400 N N . LYS A 1 172 ? -28.334 -55.434 -42.140 1.00 46.28 172 LYS A N 1
ATOM 1401 C CA . LYS A 1 172 ? -28.327 -56.319 -40.946 1.00 46.28 172 LYS A CA 1
ATOM 1402 C C . LYS A 1 172 ? -27.525 -55.897 -39.715 1.00 46.28 172 LYS A C 1
ATOM 1404 O O . LYS A 1 172 ? -27.597 -56.596 -38.712 1.00 46.28 172 LYS A O 1
ATOM 1409 N N . ASN A 1 173 ? -26.856 -54.742 -39.711 1.00 42.75 173 ASN A N 1
ATOM 1410 C CA . ASN A 1 173 ? -26.061 -54.313 -38.545 1.00 42.75 173 ASN A CA 1
ATOM 1411 C C . ASN A 1 173 ? -26.663 -53.143 -37.740 1.00 42.7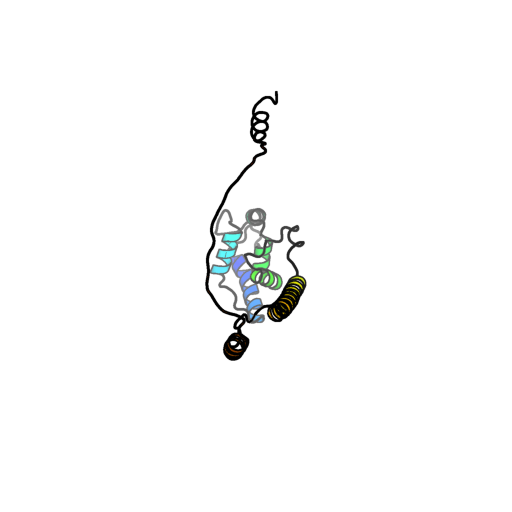5 173 ASN A C 1
ATOM 1413 O O . ASN A 1 173 ? -26.015 -52.643 -36.826 1.00 42.75 173 ASN A O 1
ATOM 1417 N N . ALA A 1 174 ? -27.904 -52.732 -38.023 1.00 47.94 174 ALA A N 1
ATOM 1418 C CA . ALA A 1 174 ? -28.558 -51.607 -37.342 1.00 47.94 174 ALA A CA 1
ATOM 1419 C C . ALA A 1 174 ? -29.501 -51.999 -36.180 1.00 47.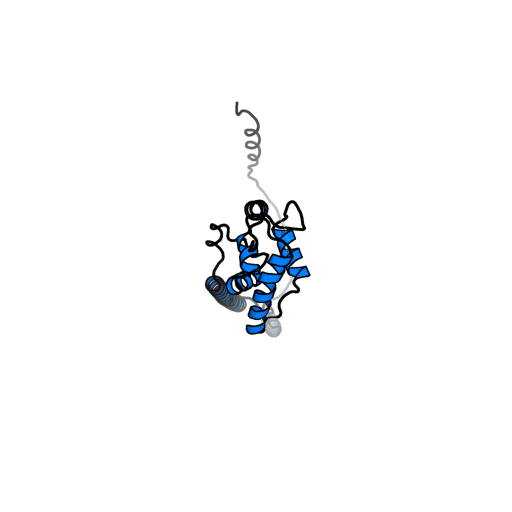94 174 ALA A C 1
ATOM 1421 O O . ALA A 1 174 ? -30.064 -51.113 -35.541 1.00 47.94 174 ALA A O 1
ATOM 1422 N N . GLU A 1 175 ? -29.658 -53.289 -35.850 1.00 49.25 175 GLU A N 1
ATOM 1423 C CA . GLU A 1 175 ? -30.732 -53.738 -34.938 1.00 49.25 175 GLU A CA 1
ATOM 1424 C C . GLU A 1 175 ? -30.284 -54.589 -33.736 1.00 49.25 175 GLU A C 1
ATOM 1426 O O . GLU A 1 175 ? -31.098 -55.248 -33.099 1.00 49.25 175 GLU A O 1
ATOM 1431 N N . VAL A 1 176 ? -28.998 -54.539 -33.363 1.00 51.19 176 VAL A N 1
ATOM 1432 C CA . VAL A 1 176 ? -28.480 -55.238 -32.162 1.00 51.19 176 VAL A CA 1
ATOM 1433 C C . VAL A 1 176 ? -28.126 -54.281 -31.008 1.00 51.19 176 VAL A C 1
ATOM 1435 O O . VAL A 1 176 ? -27.984 -54.709 -29.870 1.00 51.19 176 VAL A O 1
ATOM 1438 N N . ALA A 1 177 ? -28.079 -52.963 -31.226 1.00 50.50 177 ALA A N 1
ATOM 1439 C CA . ALA A 1 177 ? -27.624 -52.012 -30.200 1.00 50.50 177 ALA A CA 1
ATOM 1440 C C . ALA A 1 177 ? -28.731 -51.404 -29.302 1.00 50.50 177 ALA A C 1
ATOM 1442 O O . ALA A 1 177 ? -28.458 -50.461 -28.563 1.00 50.50 177 ALA A O 1
ATOM 1443 N N . LYS A 1 178 ? -29.978 -51.904 -29.340 1.00 56.22 178 LYS A N 1
ATOM 1444 C CA . LYS A 1 178 ? -31.101 -51.350 -28.542 1.00 56.22 178 LYS A CA 1
ATOM 1445 C C . LYS A 1 178 ? -31.794 -52.323 -27.578 1.00 56.22 178 LYS A C 1
ATOM 1447 O O . LYS A 1 178 ? -32.898 -52.035 -27.123 1.00 56.22 178 LYS A O 1
ATOM 1452 N N . GLY A 1 179 ? -31.159 -53.424 -27.182 1.00 49.94 179 GLY A N 1
ATOM 1453 C CA . GLY A 1 179 ? -31.749 -54.314 -26.182 1.00 49.94 179 GLY A CA 1
ATOM 1454 C C . GLY A 1 179 ? -30.723 -55.063 -25.344 1.00 49.94 179 GLY A C 1
ATOM 1455 O O . GLY A 1 179 ? -29.938 -55.825 -25.886 1.00 49.94 179 GLY A O 1
ATOM 1456 N N . LEU A 1 180 ? -30.840 -54.903 -24.025 1.00 42.66 180 LEU A N 1
ATOM 1457 C CA . LEU A 1 180 ? -30.301 -55.767 -22.969 1.00 42.66 180 LEU A CA 1
ATOM 1458 C C . LEU A 1 180 ? -28.819 -55.575 -22.595 1.00 42.66 180 LEU A C 1
ATOM 1460 O O . LEU A 1 180 ? -27.962 -56.408 -22.863 1.00 42.66 180 LEU A O 1
ATOM 1464 N N . THR A 1 181 ? -28.565 -54.538 -21.796 1.00 48.47 181 THR A N 1
ATOM 1465 C CA . THR A 1 181 ? -27.838 -54.730 -20.532 1.00 48.47 181 THR A CA 1
ATOM 1466 C C . THR A 1 181 ? -28.838 -54.677 -19.376 1.00 48.47 181 THR A C 1
ATOM 1468 O O . THR A 1 181 ? -29.135 -53.637 -18.792 1.00 48.47 181 THR A O 1
ATOM 1471 N N . THR A 1 182 ? -29.419 -55.840 -19.094 1.00 40.56 182 THR A N 1
ATOM 1472 C CA . THR A 1 182 ? -29.694 -56.338 -17.742 1.00 40.56 182 THR A CA 1
ATOM 1473 C C . THR A 1 182 ? -29.108 -57.737 -17.698 1.00 40.56 182 THR A C 1
ATOM 1475 O O . THR A 1 182 ? -29.281 -58.449 -18.713 1.00 40.56 182 THR A O 1
#